Protein AF-Q383S2-F1 (afdb_monomer_lite)

Radius of gyration: 25.84 Å; chains: 1; bounding box: 75×46×59 Å

Secondary structure (DSSP, 8-state):
----HHHHHHHHHHHHHHHHHHHHS-SSPPSS-------TTS-HHHHHHHHHHHHHHHH-GGGGGGSS---HHHHT-TTHHHH-SS---HHHHHHHHHH-SS-SSHHHHHHHHHHHHHHHHHHH-TTSHHHHHHHHHHHHHHHHHHHHHHTSBPPHHHHHHHHHHHHTS-HHHHHHHHHHHHHH-GGGB-TTS-B-GGG-BHHHHHHHHHHHHHHHTT---

Organism: Trypanosoma brucei brucei (strain 927/4 GUTat10.1) (NCBI:txid185431)

Foldseek 3Di:
DPCPVVNVVVVVVLVVLLVQLVVLDDPPWDPDFDDDDDDPPDDPLLNLLLVLLVCLLPPNPLQVCQNTWDPCNVVVVSCLCVQQVDTAGSRRLNVDSVVDPQDPDPVSSVVRLVSSLVSQCSSQNCPDPNNVSSVVSVVSSVVSSVVVQQQAFDDLVLLVVLVVVVVPDDPLLVVVLLVCCVPPPVVQQDPVRDGVNRNHGNNSSVVSVVSSVCVVVVNRD

GO terms:
  GO:0005654 nucleoplasm (C, HTP)
  GO:0005634 nucleus (C, IDA)

Structure (mmCIF, N/CA/C/O backbone):
data_AF-Q383S2-F1
#
_entry.id   AF-Q383S2-F1
#
loop_
_atom_site.group_PDB
_atom_site.id
_atom_site.type_symbol
_atom_site.label_atom_id
_atom_site.label_alt_id
_atom_site.label_comp_id
_atom_site.label_asym_id
_atom_site.label_entity_id
_atom_site.label_seq_id
_atom_site.pdbx_PDB_ins_code
_atom_site.Cartn_x
_atom_site.Cartn_y
_atom_site.Cartn_z
_atom_site.occupancy
_atom_site.B_iso_or_equiv
_atom_site.auth_seq_id
_atom_site.auth_comp_id
_atom_site.auth_asym_id
_atom_site.auth_atom_id
_atom_site.pdbx_PDB_model_num
ATOM 1 N N . MET A 1 1 ? 49.229 15.156 -19.998 1.00 45.03 1 MET A N 1
ATOM 2 C CA . MET A 1 1 ? 48.467 14.058 -19.370 1.00 45.03 1 MET A CA 1
ATOM 3 C C . MET A 1 1 ? 47.876 13.222 -20.496 1.00 45.03 1 MET A C 1
ATOM 5 O O . MET A 1 1 ? 46.865 13.614 -21.057 1.00 45.03 1 MET A O 1
ATOM 9 N N . VAL A 1 2 ? 48.571 12.169 -20.935 1.00 55.72 2 VAL A N 1
ATOM 10 C CA . VAL A 1 2 ? 48.064 11.296 -22.006 1.00 55.72 2 VAL A CA 1
ATOM 11 C C . VAL A 1 2 ? 46.973 10.441 -21.370 1.00 55.72 2 VAL A C 1
ATOM 13 O O . VAL A 1 2 ? 47.283 9.541 -20.594 1.00 55.72 2 VAL A O 1
ATOM 16 N N . LEU A 1 3 ? 45.701 10.770 -21.613 1.00 56.09 3 LEU A N 1
ATOM 17 C CA . LEU A 1 3 ? 44.618 9.819 -21.372 1.00 56.09 3 LEU A CA 1
ATOM 18 C C . LEU A 1 3 ? 44.972 8.595 -22.219 1.00 56.09 3 LEU A C 1
ATOM 20 O O . LEU A 1 3 ? 45.083 8.701 -23.440 1.00 56.09 3 LEU A O 1
ATOM 24 N N . THR A 1 4 ? 45.274 7.466 -21.581 1.00 70.81 4 THR A N 1
ATOM 25 C CA . THR A 1 4 ? 45.511 6.222 -22.314 1.00 70.81 4 THR A CA 1
ATOM 26 C C . THR A 1 4 ? 44.266 5.934 -23.158 1.00 70.81 4 THR A C 1
ATOM 28 O O . THR A 1 4 ? 43.155 6.251 -22.737 1.00 70.81 4 THR A O 1
ATOM 31 N N . GLY A 1 5 ? 44.419 5.363 -24.359 1.00 76.56 5 GLY A N 1
ATOM 32 C CA . GLY A 1 5 ? 43.276 5.113 -25.255 1.00 76.56 5 GLY A CA 1
ATOM 33 C C . GLY A 1 5 ? 42.134 4.321 -24.596 1.00 76.56 5 GLY A C 1
ATOM 34 O O . GLY A 1 5 ? 40.974 4.520 -24.939 1.00 76.56 5 GLY A O 1
ATOM 35 N N . VAL A 1 6 ? 42.457 3.500 -23.589 1.00 80.06 6 VAL A N 1
ATOM 36 C CA . VAL A 1 6 ? 41.493 2.793 -22.730 1.00 80.06 6 VAL A CA 1
ATOM 37 C C . VAL A 1 6 ? 40.612 3.766 -21.944 1.00 80.06 6 VAL A C 1
ATOM 39 O O . VAL A 1 6 ? 39.393 3.661 -22.010 1.00 80.06 6 VAL A O 1
ATOM 42 N N . LYS A 1 7 ? 41.208 4.765 -21.280 1.00 86.19 7 LYS A N 1
ATOM 43 C CA . LYS A 1 7 ? 40.459 5.758 -20.503 1.00 86.19 7 LYS A CA 1
ATOM 44 C C . LYS A 1 7 ? 39.526 6.588 -21.389 1.00 86.19 7 LYS A C 1
ATOM 46 O O . LYS A 1 7 ? 38.387 6.828 -21.018 1.00 86.19 7 LYS A O 1
ATOM 51 N N . LEU A 1 8 ? 39.977 6.966 -22.591 1.00 88.19 8 LEU A N 1
ATOM 52 C CA . LEU A 1 8 ? 39.121 7.679 -23.545 1.00 88.19 8 LEU A CA 1
ATOM 53 C C . LEU A 1 8 ? 37.913 6.831 -23.982 1.00 88.19 8 LEU A C 1
ATOM 55 O O . LEU A 1 8 ? 36.806 7.352 -24.082 1.00 88.19 8 LEU A O 1
ATOM 59 N N . ALA A 1 9 ? 38.108 5.535 -24.238 1.00 88.81 9 ALA A N 1
ATOM 60 C CA . ALA A 1 9 ? 37.015 4.638 -24.612 1.00 88.81 9 ALA A CA 1
ATOM 61 C C . ALA A 1 9 ? 36.009 4.430 -23.464 1.00 88.81 9 ALA A C 1
ATOM 63 O O . ALA A 1 9 ? 34.802 4.412 -23.702 1.00 88.81 9 ALA A O 1
ATOM 64 N N . GLU A 1 10 ? 36.485 4.302 -22.223 1.00 90.75 10 GLU A N 1
ATOM 65 C CA . GLU A 1 10 ? 35.637 4.234 -21.025 1.00 90.75 10 GLU A CA 1
ATOM 66 C C . GLU A 1 10 ? 34.817 5.518 -20.839 1.00 90.75 10 GLU A C 1
ATOM 68 O O . GLU A 1 10 ? 33.603 5.436 -20.639 1.00 90.75 10 GLU A O 1
ATOM 73 N N . ASP A 1 11 ? 35.448 6.687 -20.999 1.00 90.50 11 ASP A N 1
ATOM 74 C CA . ASP A 1 11 ? 34.785 7.992 -20.914 1.00 90.50 11 ASP A CA 1
ATOM 75 C C . ASP A 1 11 ? 33.686 8.133 -21.987 1.00 90.50 11 ASP A C 1
ATOM 77 O O . ASP A 1 11 ? 32.566 8.544 -21.686 1.00 90.50 11 ASP A O 1
ATOM 81 N N . ILE A 1 12 ? 33.961 7.744 -23.239 1.00 91.94 12 ILE A N 1
ATOM 82 C CA . ILE A 1 12 ? 32.965 7.774 -24.327 1.00 91.94 12 ILE A CA 1
ATOM 83 C C . ILE A 1 12 ? 31.782 6.850 -24.012 1.00 91.94 12 ILE A C 1
ATOM 85 O O . ILE A 1 12 ? 30.627 7.264 -24.124 1.00 91.94 12 ILE A O 1
ATOM 89 N N . ASN A 1 13 ? 32.049 5.612 -23.587 1.00 90.81 13 ASN A N 1
ATOM 90 C CA . ASN A 1 13 ? 31.000 4.647 -23.256 1.00 90.81 13 ASN A CA 1
ATOM 91 C C . ASN A 1 13 ? 30.138 5.105 -22.072 1.00 90.81 13 ASN A C 1
ATOM 93 O O . ASN A 1 13 ? 28.935 4.845 -22.053 1.00 90.81 13 ASN A O 1
ATOM 97 N N . TYR A 1 14 ? 30.730 5.799 -21.099 1.00 90.06 14 TYR A N 1
ATOM 98 C CA . TYR A 1 14 ? 29.990 6.420 -20.005 1.00 90.06 14 TYR A CA 1
ATOM 99 C C . TYR A 1 14 ? 28.987 7.460 -20.526 1.00 90.06 14 TYR A C 1
ATOM 101 O O . TYR A 1 14 ? 27.806 7.399 -20.184 1.00 90.06 14 TYR A O 1
ATOM 109 N N . TRP A 1 15 ? 29.423 8.372 -21.401 1.00 91.12 15 TRP A N 1
ATOM 110 C CA . TRP A 1 15 ? 28.545 9.409 -21.951 1.00 91.12 15 TRP A CA 1
ATOM 111 C C . TRP A 1 15 ? 27.449 8.856 -22.863 1.00 91.12 15 TRP A C 1
ATOM 113 O O . TRP A 1 15 ? 26.335 9.370 -22.830 1.00 91.12 15 TRP A O 1
ATOM 123 N N . ILE A 1 16 ? 27.720 7.786 -23.617 1.00 91.38 16 ILE A N 1
ATOM 124 C CA . ILE A 1 16 ? 26.685 7.086 -24.397 1.00 91.38 16 ILE A CA 1
ATOM 125 C C . ILE A 1 16 ? 25.580 6.576 -23.463 1.00 91.38 16 ILE A C 1
ATOM 127 O O . ILE A 1 16 ? 24.413 6.902 -23.659 1.00 91.38 16 ILE A O 1
ATOM 131 N N . ARG A 1 17 ? 25.947 5.872 -22.382 1.00 89.56 17 ARG A N 1
ATOM 132 C CA . ARG A 1 17 ? 24.978 5.363 -21.393 1.00 89.56 17 ARG A CA 1
ATOM 133 C C . ARG A 1 17 ? 24.188 6.484 -20.717 1.00 89.56 17 ARG A C 1
ATOM 135 O O . ARG A 1 17 ? 22.989 6.336 -20.503 1.00 89.56 17 ARG A O 1
ATOM 142 N N . TYR A 1 18 ? 24.845 7.598 -20.391 1.00 90.81 18 TYR A N 1
ATOM 143 C CA . TYR A 1 18 ? 24.176 8.781 -19.847 1.00 90.81 18 TYR A CA 1
ATOM 144 C C . TYR A 1 18 ? 23.110 9.320 -20.813 1.00 90.81 18 TYR A C 1
ATOM 146 O O . TYR A 1 18 ? 21.984 9.594 -20.399 1.00 90.81 18 TYR A O 1
ATOM 154 N N . ILE A 1 19 ? 23.453 9.458 -22.097 1.00 90.62 19 ILE A N 1
ATOM 155 C CA . ILE A 1 19 ? 22.546 9.982 -23.126 1.00 90.62 19 ILE A CA 1
ATOM 156 C C . ILE A 1 19 ? 21.363 9.033 -23.335 1.00 90.62 19 ILE A C 1
ATOM 158 O O . ILE A 1 19 ? 20.222 9.489 -23.316 1.00 90.62 19 ILE A O 1
ATOM 162 N N . ASP A 1 20 ? 21.610 7.729 -23.456 1.00 90.25 20 ASP A N 1
ATOM 163 C CA . ASP A 1 20 ? 20.552 6.723 -23.614 1.00 90.25 20 ASP A CA 1
ATOM 164 C C . ASP A 1 20 ? 19.579 6.739 -22.425 1.00 90.25 20 ASP A C 1
ATOM 166 O O . ASP A 1 20 ? 18.355 6.692 -22.600 1.00 90.25 20 ASP A O 1
ATOM 170 N N . CYS A 1 21 ? 20.121 6.880 -21.209 1.00 90.44 21 CYS A N 1
ATOM 171 C CA . CYS A 1 21 ? 19.323 7.061 -20.005 1.00 90.44 21 CYS A CA 1
ATOM 172 C C . CYS A 1 21 ? 18.471 8.325 -20.098 1.00 90.44 21 CYS A C 1
ATOM 174 O O . CYS A 1 21 ? 17.274 8.256 -19.851 1.00 90.44 21 CYS A O 1
ATOM 176 N N . ALA A 1 22 ? 19.067 9.469 -20.448 1.00 88.25 22 ALA A N 1
ATOM 177 C CA . ALA A 1 22 ? 18.374 10.754 -20.507 1.00 88.25 22 ALA A CA 1
ATOM 178 C C . ALA A 1 22 ? 17.239 10.761 -21.540 1.00 88.25 22 ALA A C 1
ATOM 180 O O . ALA A 1 22 ? 16.194 11.354 -21.288 1.00 88.25 22 ALA A O 1
ATOM 181 N N . LEU A 1 23 ? 17.424 10.071 -22.668 1.00 88.88 23 LEU A N 1
ATOM 182 C CA . LEU A 1 23 ? 16.406 9.921 -23.710 1.00 88.88 23 LEU A CA 1
ATOM 183 C C . LEU A 1 23 ? 15.240 9.020 -23.281 1.00 88.88 23 LEU A C 1
ATOM 185 O O . LEU A 1 23 ? 14.117 9.231 -23.730 1.00 88.88 23 LEU A O 1
ATOM 189 N N . SER A 1 24 ? 15.498 8.040 -22.413 1.00 85.75 24 SER A N 1
ATOM 190 C CA . SER A 1 24 ? 14.481 7.108 -21.899 1.00 85.75 24 SER A CA 1
ATOM 191 C C . SER A 1 24 ? 13.867 7.559 -20.565 1.00 85.75 24 SER A C 1
ATOM 193 O O . SER A 1 24 ? 12.935 6.933 -20.065 1.00 85.75 24 SER A O 1
ATOM 195 N N . HIS A 1 25 ? 14.408 8.617 -19.956 1.00 85.56 25 HIS A N 1
ATOM 196 C CA . HIS A 1 25 ? 14.037 9.066 -18.620 1.00 85.56 25 HIS A CA 1
ATOM 197 C C . HIS A 1 25 ? 12.664 9.758 -18.625 1.00 85.56 25 HIS A C 1
ATOM 199 O O . HIS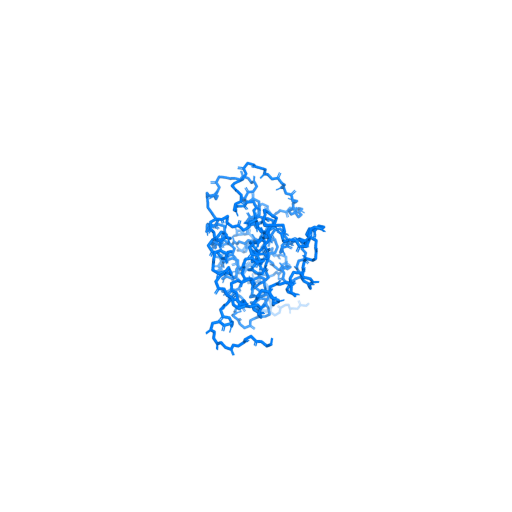 A 1 25 ? 12.438 10.648 -19.449 1.00 85.56 25 HIS A O 1
ATOM 205 N N . PRO A 1 26 ? 11.760 9.462 -17.671 1.00 82.44 26 PRO A N 1
ATOM 206 C CA . PRO A 1 26 ? 10.529 10.219 -17.504 1.00 82.44 26 PRO A CA 1
ATOM 207 C C . PRO A 1 26 ? 10.886 11.649 -17.096 1.00 82.44 26 PRO A C 1
ATOM 209 O O . PRO A 1 26 ? 11.445 11.891 -16.023 1.00 82.44 26 PRO A O 1
ATOM 212 N N . LEU A 1 27 ? 10.607 12.609 -17.974 1.00 79.69 27 LEU A N 1
ATOM 213 C CA . LEU A 1 27 ? 10.802 14.031 -17.718 1.00 79.69 27 LEU A CA 1
ATOM 214 C C . LEU A 1 27 ? 9.508 14.801 -18.031 1.00 79.69 27 LEU A C 1
ATOM 216 O O . LEU A 1 27 ? 8.885 14.542 -19.061 1.00 79.69 27 LEU A O 1
ATOM 220 N N . PRO A 1 28 ? 9.121 15.775 -17.185 1.00 86.00 28 PRO A N 1
ATOM 221 C CA . PRO A 1 28 ? 9.783 16.160 -15.938 1.00 86.00 28 PRO A CA 1
ATOM 222 C C . PRO A 1 28 ? 9.467 15.199 -14.780 1.00 86.00 28 PRO A C 1
ATOM 224 O O . PRO A 1 28 ? 8.354 14.690 -14.667 1.00 86.00 28 PRO A O 1
ATOM 227 N N . LEU A 1 29 ? 10.427 15.021 -13.870 1.00 90.56 29 LEU A N 1
ATOM 228 C CA . LEU A 1 29 ? 10.144 14.426 -12.564 1.00 90.56 29 LEU A CA 1
ATOM 229 C C . LEU A 1 29 ? 9.327 15.393 -11.681 1.00 90.56 29 LEU A C 1
ATOM 231 O O . LEU A 1 29 ? 9.459 16.617 -11.825 1.00 90.56 29 LEU A O 1
ATOM 235 N N . PRO A 1 30 ? 8.517 14.881 -10.735 1.00 92.88 30 PRO A N 1
ATOM 236 C CA . PRO A 1 30 ? 7.825 15.719 -9.760 1.00 92.88 30 PRO A CA 1
ATOM 237 C C . PRO A 1 30 ? 8.807 16.554 -8.919 1.00 92.88 30 PRO A C 1
ATOM 239 O O . PRO A 1 30 ? 9.799 16.039 -8.416 1.00 92.88 30 PRO A O 1
ATOM 242 N N . LYS A 1 31 ? 8.532 17.857 -8.751 1.00 88.56 31 LYS A N 1
ATOM 243 C CA . LYS A 1 31 ? 9.425 18.793 -8.030 1.00 88.56 31 LYS A CA 1
ATOM 244 C C . LYS A 1 31 ? 9.208 18.839 -6.511 1.00 88.56 31 LYS A C 1
ATOM 246 O O . LYS A 1 31 ? 10.132 19.171 -5.780 1.00 88.56 31 LYS A O 1
ATOM 251 N N . ASN A 1 32 ? 7.997 18.527 -6.049 1.00 93.50 32 ASN A N 1
ATOM 252 C CA . ASN A 1 32 ? 7.597 18.534 -4.634 1.00 93.50 32 ASN A CA 1
ATOM 253 C C . ASN A 1 32 ? 7.118 17.144 -4.233 1.00 93.50 32 ASN A C 1
ATOM 255 O O . ASN A 1 32 ? 6.750 16.388 -5.122 1.00 93.50 32 ASN A O 1
ATOM 259 N N . LYS A 1 33 ? 7.045 16.844 -2.933 1.00 95.38 33 LYS A N 1
ATOM 260 C CA . LYS A 1 33 ? 6.418 15.616 -2.413 1.00 95.38 33 LYS A CA 1
ATOM 261 C C . LYS A 1 33 ? 4.907 15.585 -2.679 1.00 95.38 33 LYS A C 1
ATOM 263 O O . LYS A 1 33 ? 4.297 16.638 -2.873 1.00 95.38 33 LYS A O 1
ATOM 268 N N . HIS A 1 34 ? 4.314 14.390 -2.662 1.00 97.12 34 HIS A N 1
ATOM 269 C CA . HIS A 1 34 ? 2.858 14.239 -2.645 1.00 97.12 34 HIS A CA 1
ATOM 270 C C . HIS A 1 34 ? 2.282 14.923 -1.401 1.00 97.12 34 HIS A C 1
ATOM 272 O O . HIS A 1 34 ? 2.854 14.823 -0.314 1.00 97.12 34 HIS A O 1
ATOM 278 N N . VAL A 1 35 ? 1.147 15.596 -1.560 1.00 96.69 35 VAL A N 1
ATOM 279 C CA . VAL A 1 35 ? 0.399 16.198 -0.453 1.00 96.69 35 VAL A CA 1
ATOM 280 C C . VAL A 1 35 ? -0.822 15.333 -0.200 1.00 96.69 35 VAL A C 1
ATOM 282 O O . VAL A 1 35 ? -1.469 14.911 -1.147 1.00 96.69 35 VAL A O 1
ATOM 285 N N . PHE A 1 36 ? -1.138 15.066 1.063 1.00 97.25 36 PHE A N 1
ATOM 286 C CA . PHE A 1 36 ? -2.344 14.319 1.401 1.00 97.25 36 PHE A CA 1
ATOM 287 C C . PHE A 1 36 ? -3.607 15.016 0.878 1.00 97.25 36 PHE A C 1
ATOM 289 O O . PHE A 1 36 ? -3.820 16.205 1.125 1.00 97.25 36 PHE A O 1
ATOM 296 N N . HIS A 1 37 ? -4.470 14.255 0.214 1.00 92.69 37 HIS A N 1
ATOM 297 C CA . HIS A 1 37 ? -5.753 14.700 -0.303 1.00 92.69 37 HIS A CA 1
ATOM 298 C C . HIS A 1 37 ? -6.870 13.850 0.291 1.00 92.69 37 HIS A C 1
ATOM 300 O O . HIS A 1 37 ? -7.079 12.705 -0.100 1.00 92.69 37 HIS A O 1
ATOM 306 N N . SER A 1 38 ? -7.639 14.442 1.202 1.00 90.12 38 SER A N 1
ATOM 307 C CA . SER A 1 38 ? -8.904 13.843 1.612 1.00 90.12 38 SER A CA 1
ATOM 308 C C . SER A 1 38 ? -9.943 14.080 0.516 1.00 90.12 38 SER A C 1
ATOM 310 O O . SER A 1 38 ? -10.380 15.213 0.311 1.00 90.12 38 SER A O 1
ATOM 312 N N . ASP A 1 39 ? -10.327 13.022 -0.200 1.00 89.31 39 ASP A N 1
ATOM 313 C CA . ASP A 1 39 ? -11.402 13.073 -1.191 1.00 89.31 39 ASP A CA 1
ATOM 314 C C . ASP A 1 39 ? -12.545 12.126 -0.805 1.00 89.31 39 ASP A C 1
ATOM 316 O O . ASP A 1 39 ? -12.447 10.898 -0.867 1.00 89.31 39 ASP A O 1
ATOM 320 N N . GLN A 1 40 ? -13.669 12.720 -0.405 1.00 88.00 40 GLN A N 1
ATOM 321 C CA . GLN A 1 40 ? -14.868 11.982 -0.013 1.00 88.00 40 GLN A CA 1
ATOM 322 C C . GLN A 1 40 ? -15.584 11.326 -1.201 1.00 88.00 40 GLN A C 1
ATOM 324 O O . GLN A 1 40 ? -16.413 10.446 -0.989 1.00 88.00 40 GLN A O 1
ATOM 329 N N . ARG A 1 41 ? -15.262 11.712 -2.443 1.00 91.88 41 ARG A N 1
ATOM 330 C CA . ARG A 1 41 ? -15.850 11.125 -3.658 1.00 91.88 41 ARG A CA 1
ATOM 331 C C . ARG A 1 41 ? -15.243 9.768 -4.007 1.00 91.88 41 ARG A C 1
ATOM 333 O O . ARG A 1 41 ? -15.841 9.030 -4.784 1.00 91.88 41 ARG A O 1
ATOM 340 N N . LEU A 1 42 ? -14.071 9.446 -3.457 1.00 92.31 42 LEU A N 1
ATOM 341 C CA . LEU A 1 42 ? -13.477 8.120 -3.591 1.00 92.31 42 LEU A CA 1
ATOM 342 C C . LEU A 1 42 ? -14.360 7.081 -2.897 1.00 92.31 42 LEU A C 1
ATOM 344 O O . LEU A 1 42 ? -14.910 7.350 -1.822 1.00 92.31 42 LEU A O 1
ATOM 348 N N . ALA A 1 43 ? -14.444 5.891 -3.495 1.00 94.00 43 ALA A N 1
ATOM 349 C CA . ALA A 1 43 ? -15.032 4.729 -2.841 1.00 94.00 43 ALA A CA 1
ATOM 350 C C . ALA A 1 43 ? -14.329 4.486 -1.487 1.00 94.00 43 ALA A C 1
ATOM 352 O O . ALA A 1 43 ? -13.107 4.677 -1.421 1.00 94.00 43 ALA A O 1
ATOM 353 N N . PRO A 1 44 ? -15.059 4.118 -0.414 1.00 92.94 44 PRO A N 1
ATOM 354 C CA . PRO A 1 44 ? -14.485 3.949 0.922 1.00 92.94 44 PRO A CA 1
ATOM 355 C C . PRO A 1 44 ? -13.213 3.097 0.935 1.00 92.94 44 PRO A C 1
ATOM 357 O O . PRO A 1 44 ? -12.194 3.531 1.452 1.00 92.94 44 PRO A O 1
ATOM 360 N N . GLU A 1 45 ? -13.223 1.959 0.252 1.00 93.94 45 GLU A N 1
ATOM 361 C CA . GLU A 1 45 ? -12.108 1.022 0.156 1.00 93.94 45 GLU A CA 1
ATOM 362 C C . GLU A 1 45 ? -10.876 1.596 -0.571 1.00 93.94 45 GLU A C 1
ATOM 364 O O . GLU A 1 45 ? -9.735 1.281 -0.225 1.00 93.94 45 GLU A O 1
ATOM 369 N N . ILE A 1 46 ? -11.081 2.485 -1.551 1.00 96.75 46 ILE A N 1
ATOM 370 C CA . ILE A 1 46 ? -9.991 3.193 -2.239 1.00 96.75 46 ILE A CA 1
ATOM 371 C C . ILE A 1 46 ? -9.426 4.290 -1.338 1.00 96.75 46 ILE A C 1
ATOM 373 O O . ILE A 1 46 ? -8.209 4.461 -1.277 1.00 96.75 46 ILE A O 1
ATOM 377 N N . ARG A 1 47 ? -10.292 5.025 -0.633 1.00 95.69 47 ARG A N 1
ATOM 378 C CA . ARG A 1 47 ? -9.889 6.060 0.328 1.00 95.69 47 ARG A CA 1
ATOM 379 C C . ARG A 1 47 ? -9.070 5.457 1.472 1.00 95.69 47 ARG A C 1
ATOM 381 O O . ARG A 1 47 ? -8.006 5.962 1.805 1.00 95.69 47 ARG A O 1
ATOM 388 N N . ASP A 1 48 ? -9.526 4.331 1.996 1.00 95.12 48 ASP A N 1
ATOM 389 C CA . ASP A 1 48 ? -8.868 3.559 3.044 1.00 95.12 48 ASP A CA 1
ATOM 390 C C . ASP A 1 48 ? -7.475 3.076 2.609 1.00 95.12 48 ASP A C 1
ATOM 392 O O . ASP A 1 48 ? -6.486 3.223 3.339 1.00 95.12 48 ASP A O 1
ATOM 396 N N . LEU A 1 49 ? -7.361 2.545 1.384 1.00 97.56 49 LEU A N 1
ATOM 397 C CA . LEU A 1 49 ? -6.064 2.164 0.826 1.00 97.56 49 LEU A CA 1
ATOM 398 C C . LEU A 1 49 ? -5.164 3.386 0.586 1.00 97.56 49 LEU A C 1
ATOM 400 O O . LEU A 1 49 ? -3.965 3.315 0.860 1.00 97.56 49 LEU A O 1
ATOM 404 N N . TYR A 1 50 ? -5.718 4.500 0.108 1.00 98.00 50 TYR A N 1
ATOM 405 C CA . TYR A 1 50 ? -4.983 5.752 -0.067 1.00 98.00 50 TYR A CA 1
ATOM 406 C C . TYR A 1 50 ? -4.366 6.231 1.253 1.00 98.00 50 TYR A C 1
ATOM 408 O O . TYR A 1 50 ? -3.173 6.533 1.289 1.00 98.00 50 TYR A O 1
ATOM 416 N N . ASP A 1 51 ? -5.121 6.202 2.352 1.00 96.56 51 ASP A N 1
ATOM 417 C CA . ASP A 1 51 ? -4.626 6.573 3.681 1.00 96.56 51 ASP A CA 1
ATOM 418 C C . ASP A 1 51 ? -3.486 5.654 4.146 1.00 96.56 51 ASP A C 1
ATOM 420 O O . ASP A 1 51 ? -2.489 6.117 4.711 1.00 96.56 51 ASP A O 1
ATOM 424 N N . CYS A 1 52 ? -3.596 4.346 3.890 1.00 98.00 52 CYS A N 1
ATOM 425 C CA . CYS A 1 52 ? -2.535 3.384 4.200 1.00 98.00 52 CYS A CA 1
ATOM 426 C C . CYS A 1 52 ? -1.265 3.640 3.374 1.00 98.00 52 CYS A C 1
ATOM 428 O O . CYS A 1 52 ? -0.158 3.633 3.916 1.00 98.00 52 CYS A O 1
ATOM 430 N N . LEU A 1 53 ? -1.417 3.892 2.071 1.00 98.62 53 LEU A N 1
ATOM 431 C CA . LEU A 1 53 ? -0.304 4.191 1.170 1.00 98.62 53 LEU A CA 1
ATOM 432 C C . LEU A 1 53 ? 0.358 5.526 1.501 1.00 98.62 53 LEU A C 1
ATOM 434 O O . LEU A 1 53 ? 1.580 5.630 1.424 1.00 98.62 53 LEU A O 1
ATOM 438 N N . TYR A 1 54 ? -0.419 6.533 1.900 1.00 98.44 54 TYR A N 1
ATOM 439 C CA . TYR A 1 54 ? 0.128 7.819 2.301 1.00 98.44 54 TYR A CA 1
ATOM 440 C C . TYR A 1 54 ? 0.959 7.705 3.583 1.00 98.44 54 TYR A C 1
ATOM 442 O O . TYR A 1 54 ? 2.051 8.266 3.634 1.00 98.44 54 TYR A O 1
ATOM 450 N N . LYS A 1 55 ? 0.512 6.927 4.581 1.00 98.06 55 LYS A N 1
ATOM 451 C CA . LYS A 1 55 ? 1.314 6.634 5.786 1.00 98.06 55 LYS A CA 1
ATOM 452 C C . LYS A 1 55 ? 2.627 5.943 5.426 1.00 98.06 55 LYS A C 1
ATOM 454 O O . LYS A 1 55 ? 3.693 6.417 5.813 1.00 98.06 55 LYS A O 1
ATOM 459 N N . LEU A 1 56 ? 2.573 4.906 4.584 1.00 98.56 56 LEU A N 1
ATOM 460 C CA . LEU A 1 56 ? 3.777 4.244 4.074 1.00 98.56 56 LEU A CA 1
ATOM 461 C C . LEU A 1 56 ? 4.710 5.234 3.354 1.00 98.56 56 LEU A C 1
ATOM 463 O O . LEU A 1 56 ? 5.922 5.217 3.558 1.00 98.56 56 LEU A O 1
ATOM 467 N N . TYR A 1 57 ? 4.163 6.118 2.522 1.00 98.69 57 TYR A N 1
ATOM 468 C CA . TYR A 1 57 ? 4.920 7.126 1.782 1.00 98.69 57 TYR A CA 1
ATOM 469 C C . TYR A 1 57 ? 5.558 8.188 2.694 1.00 98.69 57 TYR A C 1
ATOM 471 O O . TYR A 1 57 ? 6.716 8.554 2.494 1.00 98.69 57 TYR A O 1
ATOM 479 N N . ALA A 1 58 ? 4.820 8.700 3.678 1.00 97.94 58 ALA A N 1
ATOM 480 C CA . ALA A 1 58 ? 5.215 9.873 4.452 1.00 97.94 58 ALA A CA 1
ATOM 481 C C . ALA A 1 58 ? 5.986 9.536 5.737 1.00 97.94 58 ALA A C 1
ATOM 483 O O . ALA A 1 58 ? 6.854 10.313 6.140 1.00 97.94 58 ALA A O 1
ATOM 484 N N . GLU A 1 59 ? 5.688 8.401 6.369 1.00 97.62 59 GLU A N 1
ATOM 485 C CA . GLU A 1 59 ? 6.096 8.111 7.751 1.00 97.62 59 GLU A CA 1
ATOM 486 C C . GLU A 1 59 ? 7.129 6.977 7.838 1.00 97.62 59 GLU A C 1
ATOM 488 O O . GLU A 1 59 ? 7.985 6.988 8.721 1.00 97.62 59 GLU A O 1
ATOM 493 N N . GLU A 1 60 ? 7.125 6.036 6.892 1.00 98.00 60 GLU A N 1
ATOM 494 C CA . GLU A 1 60 ? 7.920 4.807 7.006 1.00 98.00 60 GLU A CA 1
ATOM 495 C C . GLU A 1 60 ? 9.291 4.935 6.346 1.00 98.00 60 GLU A C 1
ATOM 497 O O . GLU A 1 60 ? 9.399 5.148 5.139 1.00 98.00 60 GLU A O 1
ATOM 502 N N . SER A 1 61 ? 10.371 4.783 7.114 1.00 98.06 61 SER A N 1
ATOM 503 C CA . SER A 1 61 ? 11.743 4.944 6.602 1.00 98.06 61 SER A CA 1
ATOM 504 C C . SER A 1 61 ? 12.111 3.923 5.523 1.00 98.06 61 SER A C 1
ATOM 506 O O . SER A 1 61 ? 12.785 4.277 4.560 1.00 98.06 61 SER A O 1
ATOM 508 N N . ALA A 1 62 ? 11.601 2.691 5.621 1.00 98.19 62 ALA A N 1
ATOM 509 C CA . ALA A 1 62 ? 11.818 1.646 4.619 1.00 98.19 62 ALA A CA 1
ATOM 510 C C . ALA A 1 62 ? 11.303 2.035 3.220 1.00 98.19 62 ALA A C 1
ATOM 512 O O . ALA A 1 62 ? 11.744 1.459 2.228 1.00 98.19 62 ALA A O 1
ATOM 513 N N . SER A 1 63 ? 10.393 3.014 3.115 1.00 98.44 63 SER A N 1
ATOM 514 C CA . SER A 1 63 ? 9.840 3.436 1.828 1.00 98.44 63 SER A CA 1
ATOM 515 C C . SER A 1 63 ? 10.720 4.419 1.054 1.00 98.44 63 SER A C 1
ATOM 517 O O . SER A 1 63 ? 10.397 4.728 -0.091 1.00 98.44 63 SER A O 1
ATOM 519 N N . GLU A 1 64 ? 11.824 4.913 1.629 1.00 97.94 64 GLU A N 1
ATOM 520 C CA . GLU A 1 64 ? 12.612 6.039 1.102 1.00 97.94 64 GLU A CA 1
ATOM 521 C C . GLU A 1 64 ? 12.947 5.930 -0.396 1.00 97.94 64 GLU A C 1
ATOM 523 O O . GLU A 1 64 ? 12.708 6.880 -1.145 1.00 97.94 64 GLU A O 1
ATOM 528 N N . TYR A 1 65 ? 13.414 4.763 -0.850 1.00 97.62 65 TYR A N 1
ATOM 529 C CA . TYR A 1 65 ? 13.800 4.514 -2.248 1.00 97.62 65 TYR A CA 1
ATOM 530 C C . TYR A 1 65 ? 12.623 4.332 -3.217 1.00 97.62 65 TYR A C 1
ATOM 532 O O . TYR A 1 65 ? 12.826 4.280 -4.428 1.00 97.62 65 TYR A O 1
ATOM 540 N N . PHE A 1 66 ? 11.401 4.239 -2.697 1.00 98.56 66 PHE A N 1
ATOM 541 C CA . PHE A 1 66 ? 10.184 3.920 -3.448 1.00 98.56 66 PHE A CA 1
ATOM 542 C C . PHE A 1 66 ? 9.170 5.064 -3.454 1.00 98.56 66 PHE A C 1
ATOM 544 O O . PHE A 1 66 ? 8.137 4.978 -4.121 1.00 98.56 66 PHE A O 1
ATOM 551 N N . ARG A 1 67 ? 9.449 6.130 -2.693 1.00 98.25 67 ARG A N 1
ATOM 552 C CA . ARG A 1 67 ? 8.577 7.299 -2.568 1.00 98.25 67 ARG A CA 1
ATOM 553 C C . ARG A 1 67 ? 8.399 8.006 -3.898 1.00 98.25 67 ARG A C 1
ATOM 555 O O . ARG A 1 67 ? 7.266 8.233 -4.289 1.00 98.25 67 ARG A O 1
ATOM 562 N N . GLU A 1 68 ? 9.485 8.321 -4.592 1.00 97.38 68 GLU A N 1
ATOM 563 C CA . GLU A 1 68 ? 9.471 9.097 -5.837 1.00 97.38 68 GLU A CA 1
ATOM 564 C C . GLU A 1 68 ? 9.885 8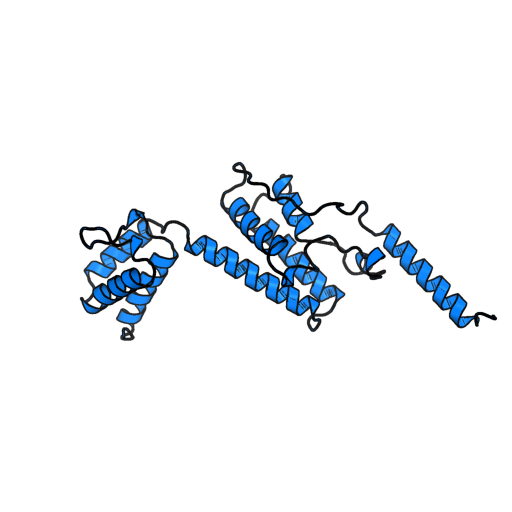.235 -7.040 1.00 97.38 68 GLU A C 1
ATOM 566 O O . GLU A 1 68 ? 10.552 7.213 -6.853 1.00 97.38 68 GLU A O 1
ATOM 571 N N . PRO A 1 69 ? 9.539 8.628 -8.283 1.00 97.06 69 PRO A N 1
ATOM 572 C CA . PRO A 1 69 ? 10.071 7.963 -9.467 1.00 97.06 69 PRO A CA 1
ATOM 573 C C . PRO A 1 69 ? 11.604 7.974 -9.461 1.00 97.06 69 PRO A C 1
ATOM 575 O O . PRO A 1 69 ? 12.227 8.964 -9.070 1.00 97.06 69 PRO A O 1
ATOM 578 N N . VAL A 1 70 ? 12.218 6.875 -9.905 1.00 96.00 70 VAL A N 1
ATOM 579 C CA . VAL A 1 70 ? 13.676 6.712 -9.860 1.00 96.00 70 VAL A CA 1
ATOM 580 C C . VAL A 1 70 ? 14.356 7.763 -10.734 1.00 96.00 70 VAL A C 1
ATOM 582 O O . VAL A 1 70 ? 14.284 7.724 -11.960 1.00 96.00 70 VAL A O 1
ATOM 585 N N . ASP A 1 71 ? 15.071 8.686 -10.103 1.00 95.00 71 ASP A N 1
ATOM 586 C CA . ASP A 1 71 ? 15.932 9.637 -10.800 1.00 95.00 71 ASP A CA 1
ATOM 587 C C . ASP A 1 71 ? 17.237 8.945 -11.212 1.00 95.00 71 ASP A C 1
ATOM 589 O O . ASP A 1 71 ? 18.269 9.045 -10.540 1.00 95.00 71 ASP A O 1
ATOM 593 N N . ALA A 1 72 ? 17.153 8.173 -12.297 1.00 95.00 72 ALA A N 1
ATOM 594 C CA . ALA A 1 72 ? 18.240 7.340 -12.794 1.00 95.00 72 ALA A CA 1
ATOM 595 C C . ALA A 1 72 ? 19.463 8.175 -13.190 1.00 95.00 72 ALA A C 1
ATOM 597 O O . ALA A 1 72 ? 20.594 7.718 -13.014 1.00 95.00 72 ALA A O 1
ATOM 598 N N . LEU A 1 73 ? 19.240 9.414 -13.650 1.00 92.88 73 LEU A N 1
ATOM 599 C CA . LEU A 1 73 ? 20.317 10.341 -13.980 1.00 92.88 73 LEU A CA 1
ATOM 600 C C . LEU A 1 73 ? 21.070 10.803 -12.731 1.00 92.88 73 LEU A C 1
ATOM 602 O O . LEU A 1 73 ? 22.299 10.857 -12.733 1.00 92.88 73 LEU A O 1
ATOM 606 N N . ARG A 1 74 ? 20.349 11.105 -11.648 1.00 92.56 74 ARG A N 1
ATOM 607 C CA . ARG A 1 74 ? 20.954 11.560 -10.392 1.00 92.56 74 ARG A CA 1
ATOM 608 C C . ARG A 1 74 ? 21.694 10.455 -9.648 1.00 92.56 74 ARG A C 1
ATOM 610 O O . ARG A 1 74 ? 22.726 10.733 -9.043 1.00 92.56 74 ARG A O 1
ATOM 617 N N . VAL A 1 75 ? 21.173 9.226 -9.644 1.00 93.75 75 VAL A N 1
ATOM 618 C CA . VAL A 1 75 ? 21.791 8.103 -8.905 1.00 93.75 75 VAL A CA 1
ATOM 619 C C . VAL A 1 75 ? 22.793 7.300 -9.739 1.00 93.75 75 VAL A C 1
ATOM 621 O O . VAL A 1 75 ? 23.412 6.374 -9.223 1.00 93.75 75 VAL A O 1
ATOM 624 N N . GLY A 1 76 ? 22.961 7.636 -11.020 1.00 92.31 76 GLY A N 1
ATOM 625 C CA . GLY A 1 76 ? 23.875 6.944 -11.929 1.00 92.31 76 GLY A CA 1
ATOM 626 C C . GLY A 1 76 ? 23.403 5.555 -12.368 1.00 92.31 76 GLY A C 1
ATOM 627 O O . GLY A 1 76 ? 24.210 4.720 -12.776 1.00 92.31 76 GLY A O 1
ATOM 628 N N . ALA A 1 77 ? 22.098 5.294 -12.297 1.00 93.81 77 ALA A N 1
ATOM 629 C CA . ALA A 1 77 ? 21.473 4.045 -12.721 1.00 93.81 77 ALA A CA 1
ATOM 630 C C . ALA A 1 77 ? 21.140 4.084 -14.225 1.00 93.81 77 ALA A C 1
ATOM 632 O O . ALA A 1 77 ? 19.985 3.980 -14.625 1.00 93.81 77 ALA A O 1
ATOM 633 N N . TRP A 1 78 ? 22.158 4.263 -15.073 1.00 93.12 78 TRP A N 1
ATOM 634 C CA . TRP A 1 78 ? 21.999 4.612 -16.496 1.00 93.12 78 TRP A CA 1
ATOM 635 C C . TRP A 1 78 ? 21.177 3.621 -17.337 1.00 93.12 78 TRP A C 1
ATOM 637 O O . TRP A 1 78 ? 20.638 3.982 -18.376 1.00 93.12 78 TRP A O 1
ATOM 647 N N . ASN A 1 79 ? 21.080 2.363 -16.915 1.00 93.00 79 ASN A N 1
ATOM 648 C CA . ASN A 1 79 ? 20.291 1.333 -17.588 1.00 93.00 79 ASN A CA 1
ATOM 649 C C . ASN A 1 79 ? 18.950 1.048 -16.891 1.00 93.00 79 ASN A C 1
ATOM 651 O O . ASN A 1 79 ? 18.278 0.088 -17.254 1.00 93.00 79 ASN A O 1
ATOM 655 N N . TYR A 1 80 ? 18.538 1.840 -15.897 1.00 95.06 80 TYR A N 1
ATOM 656 C CA . TYR A 1 80 ? 17.304 1.578 -15.156 1.00 95.06 80 TYR A CA 1
ATOM 657 C C . TYR A 1 80 ? 16.088 1.501 -16.077 1.00 95.06 80 TYR A C 1
ATOM 659 O O . TYR A 1 80 ? 15.404 0.487 -16.093 1.00 95.06 80 TYR A O 1
ATOM 667 N N . TYR A 1 81 ? 15.870 2.520 -16.910 1.00 93.88 81 TYR A N 1
ATOM 668 C CA . TYR A 1 81 ? 14.712 2.593 -17.810 1.00 93.88 81 TYR A CA 1
ATOM 669 C C . TYR A 1 81 ? 14.797 1.667 -19.031 1.00 93.88 81 TYR A C 1
ATOM 671 O O . TYR A 1 81 ? 13.804 1.485 -19.726 1.00 93.88 81 TYR A O 1
ATOM 679 N N . SER A 1 82 ? 15.955 1.051 -19.291 1.00 91.88 82 SER A N 1
ATOM 680 C CA . SER A 1 82 ? 16.062 -0.026 -20.283 1.00 91.88 82 SER A CA 1
ATOM 681 C C . SER A 1 82 ? 15.821 -1.410 -19.674 1.00 91.88 82 SER A C 1
ATOM 683 O O . SER A 1 82 ? 15.360 -2.313 -20.367 1.00 91.88 82 SER A O 1
ATOM 685 N N . VAL A 1 83 ? 16.106 -1.583 -18.379 1.00 95.06 83 VAL A N 1
ATOM 686 C CA . VAL A 1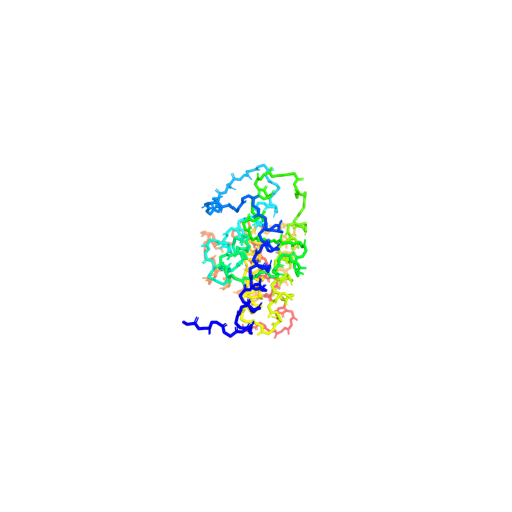 83 ? 15.845 -2.822 -17.630 1.00 95.06 83 VAL A CA 1
ATOM 687 C C . VAL A 1 83 ? 14.405 -2.879 -17.112 1.00 95.06 83 VAL A C 1
ATOM 689 O O . VAL A 1 83 ? 13.791 -3.946 -17.132 1.00 95.06 83 VAL A O 1
ATOM 692 N N . ILE A 1 84 ? 13.873 -1.752 -16.640 1.00 97.06 84 ILE A N 1
ATOM 693 C CA . ILE A 1 84 ? 12.548 -1.609 -16.036 1.00 97.06 84 ILE A CA 1
ATOM 694 C C . ILE A 1 84 ? 11.619 -0.909 -17.024 1.00 97.06 84 ILE A C 1
ATOM 696 O O . ILE A 1 84 ? 11.698 0.300 -17.228 1.00 97.06 84 ILE A O 1
ATOM 700 N N . THR A 1 85 ? 10.730 -1.695 -17.630 1.00 94.81 85 THR A N 1
ATOM 701 C CA . THR A 1 85 ? 9.841 -1.265 -18.720 1.00 94.81 85 THR A CA 1
ATOM 702 C C . THR A 1 85 ? 8.580 -0.556 -18.242 1.00 94.81 85 THR A C 1
ATOM 704 O O . THR A 1 85 ? 8.021 0.248 -18.980 1.00 94.81 85 THR A O 1
ATOM 707 N N . GLU A 1 86 ? 8.140 -0.824 -17.012 1.00 96.31 86 GLU A N 1
ATOM 708 C CA . GLU A 1 86 ? 6.973 -0.187 -16.393 1.00 96.31 86 GLU A CA 1
ATOM 709 C C . GLU A 1 86 ? 7.372 0.435 -15.044 1.00 96.31 86 GLU A C 1
ATOM 711 O O . GLU A 1 86 ? 7.100 -0.137 -13.986 1.00 96.31 86 GLU A O 1
ATOM 716 N N . PRO A 1 87 ? 8.085 1.578 -15.045 1.00 97.06 87 PRO A N 1
ATOM 717 C CA . PRO A 1 87 ? 8.492 2.256 -13.819 1.00 97.06 87 PRO A CA 1
ATOM 718 C C . PRO A 1 87 ? 7.283 2.665 -12.973 1.00 97.06 87 PRO A C 1
ATOM 720 O O . PRO A 1 87 ? 6.303 3.196 -13.492 1.00 97.06 87 PRO A O 1
ATOM 723 N N . MET A 1 88 ? 7.380 2.480 -11.657 1.00 98.25 88 MET A N 1
ATOM 724 C CA . MET A 1 88 ? 6.329 2.848 -10.709 1.00 98.25 88 MET A CA 1
ATOM 725 C C . MET A 1 88 ? 6.938 3.356 -9.401 1.00 98.25 88 MET A C 1
ATOM 727 O O . MET A 1 88 ? 8.060 2.989 -9.051 1.00 98.25 88 MET A O 1
ATOM 731 N N . SER A 1 89 ? 6.204 4.205 -8.686 1.00 98.50 89 SER A N 1
ATOM 732 C CA . SER A 1 89 ? 6.572 4.715 -7.361 1.00 98.50 89 SER A CA 1
ATOM 733 C C . SER A 1 89 ? 5.322 4.958 -6.517 1.00 98.50 89 SER A C 1
ATOM 735 O O . SER A 1 89 ? 4.231 5.121 -7.068 1.00 98.50 89 SER A O 1
ATOM 737 N N . LEU A 1 90 ? 5.470 5.039 -5.192 1.00 98.81 90 LEU A N 1
ATOM 738 C CA . LEU A 1 90 ? 4.356 5.358 -4.293 1.00 98.81 90 LEU A CA 1
ATOM 739 C C . LEU A 1 90 ? 3.744 6.716 -4.645 1.00 98.81 90 LEU A C 1
ATOM 741 O O . LEU A 1 90 ? 2.524 6.842 -4.693 1.00 98.81 90 LEU A O 1
ATOM 745 N N . ARG A 1 91 ? 4.578 7.707 -4.980 1.00 98.06 91 ARG A N 1
ATOM 746 C CA . ARG A 1 91 ? 4.128 9.006 -5.475 1.00 98.06 91 ARG A CA 1
ATOM 747 C C . ARG A 1 91 ? 3.213 8.868 -6.685 1.00 98.06 91 ARG A C 1
ATOM 749 O O . ARG A 1 91 ? 2.157 9.488 -6.724 1.00 98.06 91 ARG A O 1
ATOM 756 N N . THR A 1 92 ? 3.628 8.082 -7.672 1.00 97.88 92 THR A N 1
ATOM 757 C CA . THR A 1 92 ? 2.861 7.877 -8.904 1.00 97.88 92 THR A CA 1
ATOM 758 C C . THR A 1 92 ? 1.504 7.245 -8.601 1.00 97.88 92 THR A C 1
ATOM 760 O O . THR A 1 92 ? 0.486 7.724 -9.093 1.00 97.88 92 THR A O 1
ATOM 763 N N . VAL A 1 93 ? 1.473 6.225 -7.737 1.00 98.62 93 VAL A N 1
ATOM 764 C CA . VAL A 1 93 ? 0.226 5.574 -7.312 1.00 98.62 93 VAL A CA 1
ATOM 765 C C . VAL A 1 93 ? -0.701 6.565 -6.603 1.00 98.62 93 VAL A C 1
ATOM 767 O O . VAL A 1 93 ? -1.876 6.655 -6.956 1.00 98.62 93 VAL A O 1
ATOM 770 N N . LEU A 1 94 ? -0.174 7.339 -5.652 1.00 98.56 94 LEU A N 1
ATOM 771 C CA . LEU A 1 94 ? -0.932 8.347 -4.909 1.00 98.56 94 LEU A CA 1
ATOM 772 C C . LEU A 1 94 ? -1.495 9.439 -5.832 1.00 98.56 94 LEU A C 1
ATOM 774 O O . LEU A 1 94 ? -2.674 9.773 -5.743 1.00 98.56 94 LEU A O 1
ATOM 778 N N . ASP A 1 95 ? -0.687 9.959 -6.760 1.00 97.25 95 ASP A N 1
ATOM 779 C CA . ASP A 1 95 ? -1.128 10.956 -7.741 1.00 97.25 95 ASP A CA 1
ATOM 780 C C . ASP A 1 95 ? -2.238 10.406 -8.647 1.00 97.25 95 ASP A C 1
ATOM 782 O O . ASP A 1 95 ? -3.212 11.110 -8.908 1.00 97.25 95 ASP A O 1
ATOM 786 N N . TYR A 1 96 ? -2.136 9.151 -9.092 1.00 97.62 96 TYR A N 1
ATOM 787 C CA . TYR A 1 96 ? -3.168 8.516 -9.913 1.00 97.62 96 TYR A CA 1
ATOM 788 C C . TYR A 1 96 ? -4.494 8.306 -9.176 1.00 97.62 96 TYR A C 1
ATOM 790 O O . TYR A 1 96 ? -5.550 8.438 -9.796 1.00 97.62 96 TYR A O 1
ATOM 798 N N . ILE A 1 97 ? -4.465 8.022 -7.870 1.00 97.88 97 ILE A N 1
ATOM 799 C CA . ILE A 1 97 ? -5.689 7.954 -7.056 1.00 97.88 97 ILE A CA 1
ATOM 800 C C . ILE A 1 97 ? -6.369 9.329 -7.020 1.00 97.88 97 ILE A C 1
ATOM 802 O O . ILE A 1 97 ? -7.562 9.430 -7.296 1.00 97.88 97 ILE A O 1
ATOM 806 N N . VAL A 1 98 ? -5.608 10.392 -6.734 1.00 96.31 98 VAL A N 1
ATOM 807 C CA . VAL A 1 98 ? -6.139 11.761 -6.582 1.00 96.31 98 VAL A CA 1
ATOM 808 C C . VAL A 1 98 ? -6.630 12.348 -7.905 1.00 96.31 98 VAL A C 1
ATOM 810 O O . VAL A 1 98 ? -7.662 13.013 -7.947 1.00 96.31 98 VAL A O 1
ATOM 813 N N . GLN A 1 99 ? -5.898 12.119 -8.996 1.00 94.69 99 GLN A N 1
ATOM 814 C CA . GLN A 1 99 ? -6.292 12.578 -10.332 1.00 94.69 99 GLN A CA 1
ATOM 815 C C . GLN A 1 99 ? -7.541 11.848 -10.843 1.00 94.69 99 GLN A C 1
ATOM 817 O O . GLN A 1 99 ? -8.304 12.412 -11.630 1.00 94.69 99 GLN A O 1
ATOM 822 N N . GLY A 1 100 ? -7.763 10.617 -10.374 1.00 93.62 100 GLY A N 1
ATOM 823 C CA . GLY A 1 100 ? -8.873 9.773 -10.784 1.00 93.62 100 GLY A CA 1
ATOM 824 C C . GLY A 1 100 ? -8.726 9.226 -12.207 1.00 93.62 100 GLY A C 1
ATOM 825 O O . GLY A 1 100 ? -7.763 9.484 -12.927 1.00 93.62 100 GLY A O 1
ATOM 826 N N . GLY A 1 101 ? -9.695 8.408 -12.617 1.00 93.00 101 GLY A N 1
ATOM 827 C CA . GLY A 1 101 ? -9.793 7.859 -13.975 1.00 93.00 101 GLY A CA 1
ATOM 828 C C . GLY A 1 101 ? -8.908 6.643 -14.270 1.00 93.00 101 GLY A C 1
ATOM 829 O O . GLY A 1 101 ? -9.260 5.864 -15.151 1.00 93.00 101 GLY A O 1
ATOM 830 N N . ARG A 1 102 ? -7.805 6.432 -13.536 1.00 96.56 102 ARG A N 1
ATOM 831 C CA . ARG A 1 102 ? -6.954 5.237 -13.707 1.00 96.56 102 ARG A CA 1
ATOM 832 C C . ARG A 1 102 ? -7.487 4.012 -12.970 1.00 96.56 102 ARG A C 1
ATOM 834 O O . ARG A 1 102 ? -7.457 2.916 -13.521 1.00 96.56 102 ARG A O 1
ATOM 841 N N . TYR A 1 103 ? -7.931 4.199 -11.731 1.00 97.31 103 TYR A N 1
ATOM 842 C CA . TYR A 1 103 ? -8.336 3.105 -10.856 1.00 97.31 103 TYR A CA 1
ATOM 843 C C . TYR A 1 103 ? -9.841 3.133 -10.614 1.00 97.31 103 TYR A C 1
ATOM 845 O O . TYR A 1 103 ? -10.389 4.156 -10.209 1.00 97.31 103 TYR A O 1
ATOM 853 N N . SER A 1 104 ? -10.495 1.998 -10.837 1.00 94.31 104 SER A N 1
ATOM 854 C CA . SER A 1 104 ? -11.894 1.754 -10.481 1.00 94.31 104 SER A CA 1
ATOM 855 C C . SER A 1 104 ? -12.051 0.807 -9.291 1.00 94.31 104 SER A C 1
ATOM 857 O O . SER A 1 104 ? -13.142 0.722 -8.743 1.00 94.31 104 SER A O 1
ATOM 859 N N . GLN A 1 105 ? -10.994 0.083 -8.907 1.00 96.56 105 GLN A N 1
ATOM 860 C CA . GLN A 1 105 ? -11.023 -0.905 -7.824 1.00 96.56 105 GLN A CA 1
ATOM 861 C C . GLN A 1 105 ? -9.665 -1.021 -7.116 1.00 96.56 105 GLN A C 1
ATOM 863 O O . GLN A 1 105 ? -8.614 -0.730 -7.699 1.00 96.56 105 GLN A O 1
ATOM 868 N N . VAL A 1 106 ? -9.691 -1.485 -5.866 1.00 97.38 106 VAL A N 1
ATOM 869 C CA . VAL A 1 106 ? -8.522 -1.630 -4.980 1.00 97.38 106 VAL A CA 1
ATOM 870 C C . VAL A 1 106 ? -7.437 -2.518 -5.593 1.00 97.38 106 VAL A C 1
ATOM 872 O O . VAL A 1 106 ? -6.248 -2.225 -5.466 1.00 97.38 106 VAL A O 1
ATOM 875 N N . GLU A 1 107 ? -7.816 -3.571 -6.314 1.00 98.19 107 GLU A N 1
ATOM 876 C CA . GLU A 1 107 ? -6.880 -4.535 -6.900 1.00 98.19 107 GLU A CA 1
ATOM 877 C C . GLU A 1 107 ? -5.972 -3.886 -7.948 1.00 98.19 107 GLU A C 1
ATOM 879 O O . GLU A 1 107 ? -4.805 -4.246 -8.057 1.00 98.19 107 GLU A O 1
ATOM 884 N N . GLN A 1 108 ? -6.472 -2.902 -8.703 1.00 98.56 108 GLN A N 1
ATOM 885 C CA . GLN A 1 108 ? -5.661 -2.196 -9.698 1.00 98.56 108 GLN A CA 1
ATOM 886 C C . GLN A 1 108 ? -4.578 -1.344 -9.029 1.00 98.56 108 GLN A C 1
ATOM 888 O O . GLN A 1 108 ? -3.441 -1.320 -9.492 1.00 98.56 108 GLN A O 1
ATOM 893 N N . ILE A 1 109 ? -4.916 -0.703 -7.908 1.00 98.69 109 ILE A N 1
ATOM 894 C CA . ILE A 1 109 ? -3.958 0.054 -7.097 1.00 98.69 109 ILE A CA 1
ATOM 895 C C . ILE A 1 109 ? -2.908 -0.904 -6.529 1.00 98.69 109 ILE A C 1
ATOM 897 O O . ILE A 1 109 ? -1.711 -0.651 -6.640 1.00 98.69 109 ILE A O 1
ATOM 901 N N . MET A 1 110 ? -3.344 -2.032 -5.963 1.00 98.50 110 MET A N 1
ATOM 902 C CA . MET A 1 110 ? -2.442 -3.035 -5.396 1.00 98.50 110 MET A CA 1
ATOM 903 C C . MET A 1 110 ? -1.521 -3.668 -6.445 1.00 98.50 110 MET A C 1
ATOM 905 O O . MET A 1 110 ? -0.377 -3.977 -6.121 1.00 98.50 110 MET A O 1
ATOM 909 N N . ASN A 1 111 ? -1.966 -3.810 -7.696 1.00 98.69 111 ASN A N 1
ATOM 910 C CA . ASN A 1 111 ? -1.113 -4.264 -8.794 1.00 98.69 111 ASN A CA 1
ATOM 911 C C . ASN A 1 111 ? 0.019 -3.270 -9.091 1.00 98.69 111 ASN A C 1
ATOM 913 O O . ASN A 1 111 ? 1.170 -3.693 -9.203 1.00 98.69 111 ASN A O 1
ATOM 917 N N . ASP A 1 112 ? -0.278 -1.966 -9.158 1.00 98.81 112 ASP A N 1
ATOM 918 C CA . ASP A 1 112 ? 0.749 -0.934 -9.364 1.00 98.81 112 ASP A CA 1
ATOM 919 C C . ASP A 1 112 ? 1.678 -0.827 -8.136 1.00 98.81 112 ASP A C 1
ATOM 921 O O . ASP A 1 112 ? 2.885 -0.652 -8.289 1.00 98.81 112 ASP A O 1
ATOM 925 N N . VAL A 1 113 ? 1.172 -1.026 -6.914 1.00 98.81 113 VAL A N 1
ATOM 926 C CA . VAL A 1 113 ? 2.011 -1.112 -5.701 1.00 98.81 113 VAL A CA 1
ATOM 927 C C . VAL A 1 113 ? 2.942 -2.328 -5.751 1.00 98.81 113 VAL A C 1
ATOM 929 O O . VAL A 1 113 ? 4.134 -2.208 -5.479 1.00 98.81 113 VAL A O 1
ATOM 932 N N . GLU A 1 114 ? 2.433 -3.496 -6.133 1.00 98.69 114 GLU A N 1
ATOM 933 C CA . GLU A 1 114 ? 3.222 -4.723 -6.263 1.00 98.69 114 GLU A CA 1
ATOM 934 C C . GLU A 1 114 ? 4.282 -4.617 -7.372 1.00 98.69 114 GLU A C 1
ATOM 936 O O . GLU A 1 114 ? 5.383 -5.162 -7.247 1.00 98.69 114 GLU A O 1
ATOM 941 N N . LEU A 1 115 ? 3.988 -3.868 -8.437 1.00 98.81 115 LEU A N 1
ATOM 942 C CA . LEU A 1 115 ? 4.935 -3.559 -9.503 1.00 98.81 115 LEU A CA 1
ATOM 943 C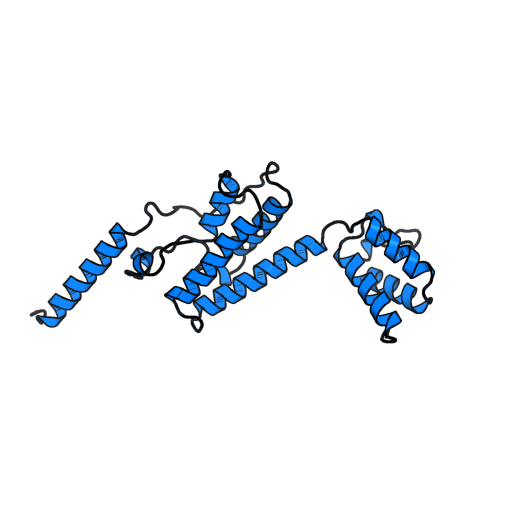 C . LEU A 1 115 ? 6.157 -2.781 -8.986 1.00 98.81 115 LEU A C 1
ATOM 945 O O . LEU A 1 115 ? 7.270 -3.055 -9.434 1.00 98.81 115 LEU A O 1
ATOM 949 N N . ILE A 1 116 ? 5.999 -1.883 -8.005 1.00 98.81 116 ILE A N 1
ATOM 950 C CA . ILE A 1 116 ? 7.130 -1.181 -7.364 1.00 98.81 116 ILE A CA 1
ATOM 951 C C . ILE A 1 116 ? 8.126 -2.199 -6.790 1.00 98.81 116 ILE A C 1
ATOM 953 O O . ILE A 1 116 ? 9.331 -2.125 -7.052 1.00 98.81 116 ILE A O 1
ATOM 957 N N . TRP A 1 117 ? 7.621 -3.183 -6.044 1.00 98.44 117 TRP A N 1
ATOM 958 C CA . TRP A 1 117 ? 8.444 -4.196 -5.382 1.00 98.44 117 TRP A CA 1
ATOM 959 C C . TRP A 1 117 ? 9.104 -5.133 -6.394 1.00 98.44 117 TRP A C 1
ATOM 961 O O . TRP A 1 117 ? 10.309 -5.374 -6.318 1.00 98.44 117 TRP A O 1
ATOM 971 N N . LYS A 1 118 ? 8.349 -5.585 -7.402 1.00 98.56 118 LYS A N 1
ATOM 972 C CA . LYS A 1 118 ? 8.872 -6.427 -8.488 1.00 98.56 118 LYS A CA 1
ATOM 973 C C . LYS A 1 118 ? 9.957 -5.722 -9.296 1.00 98.56 118 LYS A C 1
ATOM 975 O O . LYS A 1 118 ? 10.976 -6.335 -9.605 1.00 98.56 118 LYS A O 1
ATOM 980 N N . ASN A 1 119 ? 9.780 -4.437 -9.598 1.00 98.62 119 ASN A N 1
ATOM 981 C CA . ASN A 1 119 ? 10.795 -3.635 -10.280 1.00 98.62 119 ASN A CA 1
ATOM 982 C C . ASN A 1 119 ? 12.073 -3.526 -9.445 1.00 98.62 119 ASN A C 1
ATOM 984 O O . ASN A 1 119 ? 13.176 -3.681 -9.973 1.00 98.62 119 ASN A O 1
ATOM 988 N N . CYS A 1 120 ? 11.930 -3.316 -8.134 1.00 98.62 120 CYS A N 1
ATOM 989 C CA . CYS A 1 120 ? 13.060 -3.282 -7.216 1.00 98.62 120 CYS A CA 1
ATOM 990 C C . CYS A 1 120 ? 13.842 -4.602 -7.225 1.00 98.62 120 CYS A C 1
ATOM 992 O O . CYS A 1 120 ? 15.060 -4.581 -7.409 1.00 98.62 120 CYS A O 1
ATOM 994 N N . GLU A 1 121 ? 13.166 -5.740 -7.064 1.00 98.38 121 GLU A N 1
ATOM 995 C CA . GLU A 1 121 ? 13.804 -7.063 -7.092 1.00 98.38 121 GLU A CA 1
ATOM 996 C C . GLU A 1 121 ? 14.423 -7.374 -8.458 1.00 98.38 121 GLU A C 1
ATOM 998 O O . GLU A 1 121 ? 15.519 -7.930 -8.530 1.00 98.38 121 GLU A O 1
ATOM 1003 N N . ARG A 1 122 ? 13.765 -6.969 -9.550 1.00 98.44 122 ARG A N 1
ATOM 1004 C CA . ARG A 1 122 ? 14.260 -7.162 -10.917 1.00 98.44 122 ARG A CA 1
ATOM 1005 C C . ARG A 1 122 ? 15.556 -6.402 -11.180 1.00 98.44 122 ARG A C 1
ATOM 1007 O O . ARG A 1 122 ? 16.448 -6.960 -11.816 1.00 98.44 122 ARG A O 1
ATOM 1014 N N . TYR A 1 123 ? 15.642 -5.150 -10.733 1.00 98.44 123 TYR A N 1
ATOM 1015 C CA . TYR A 1 123 ? 16.805 -4.299 -10.979 1.00 98.44 123 TYR A CA 1
ATOM 1016 C C . TYR A 1 123 ? 17.949 -4.575 -9.995 1.00 98.44 123 TYR A C 1
ATOM 1018 O O . TYR A 1 123 ? 19.102 -4.682 -10.404 1.00 98.44 123 TYR A O 1
ATOM 1026 N N . ASN A 1 124 ? 17.635 -4.708 -8.703 1.00 98.00 124 ASN A N 1
ATOM 1027 C CA . ASN A 1 124 ? 18.638 -4.794 -7.638 1.00 98.00 124 ASN A CA 1
ATOM 1028 C C . ASN A 1 124 ? 18.970 -6.236 -7.224 1.00 98.00 124 ASN A C 1
ATOM 1030 O O . ASN A 1 124 ? 19.986 -6.466 -6.573 1.00 98.00 124 ASN A O 1
ATOM 1034 N N . GLY A 1 125 ? 18.134 -7.211 -7.587 1.00 98.19 125 GLY A N 1
ATOM 1035 C CA . GLY A 1 125 ? 18.231 -8.597 -7.132 1.00 98.19 125 GLY A CA 1
ATOM 1036 C C . GLY A 1 125 ? 17.511 -8.837 -5.800 1.00 98.19 125 GLY A C 1
ATOM 1037 O O . GLY A 1 125 ? 17.453 -7.959 -4.936 1.00 98.19 125 GLY A O 1
ATOM 1038 N N . ALA A 1 126 ? 16.977 -10.049 -5.617 1.00 97.81 126 ALA A N 1
ATOM 1039 C CA . ALA A 1 126 ? 16.153 -10.433 -4.460 1.00 97.81 126 ALA A CA 1
ATOM 1040 C C . ALA A 1 126 ? 16.887 -10.364 -3.102 1.00 97.81 126 ALA A C 1
ATOM 1042 O O . ALA A 1 126 ? 16.265 -10.096 -2.070 1.00 97.81 126 ALA A O 1
ATOM 1043 N N . GLU A 1 127 ? 18.211 -10.543 -3.122 1.00 98.12 127 GLU A N 1
ATOM 1044 C CA . GLU A 1 127 ? 19.089 -10.497 -1.943 1.00 98.12 127 GLU A CA 1
ATOM 1045 C C . GLU A 1 127 ? 19.623 -9.089 -1.637 1.00 98.12 127 GLU A C 1
ATOM 1047 O O . GLU A 1 127 ? 20.404 -8.897 -0.705 1.00 98.12 127 GLU A O 1
ATOM 1052 N N . SER A 1 128 ? 19.238 -8.081 -2.424 1.00 98.44 128 SER A N 1
ATOM 1053 C CA . SER A 1 128 ? 19.673 -6.708 -2.175 1.00 98.44 128 SER A CA 1
ATOM 1054 C C . SER A 1 128 ? 19.028 -6.118 -0.922 1.00 98.44 128 SER A C 1
ATOM 1056 O O . SER A 1 128 ? 17.909 -6.468 -0.538 1.00 98.44 128 SER A O 1
ATOM 1058 N N . HIS A 1 129 ? 19.712 -5.145 -0.315 1.00 98.19 129 HIS A N 1
ATOM 1059 C CA . HIS A 1 129 ? 19.148 -4.365 0.787 1.00 98.19 129 HIS A CA 1
ATOM 1060 C C . HIS A 1 129 ? 17.833 -3.679 0.384 1.00 98.19 129 HIS A C 1
ATOM 1062 O O . HIS A 1 129 ? 16.867 -3.717 1.138 1.00 98.19 129 HIS A O 1
ATOM 1068 N N . LEU A 1 130 ? 17.764 -3.151 -0.843 1.00 98.19 130 LEU A N 1
ATOM 1069 C CA . LEU A 1 130 ? 16.554 -2.522 -1.372 1.00 98.19 130 LEU A CA 1
ATOM 1070 C C . LEU A 1 130 ? 15.408 -3.538 -1.514 1.00 98.19 130 LEU A C 1
ATOM 1072 O O . LEU A 1 130 ? 14.274 -3.230 -1.170 1.00 98.19 130 LEU A O 1
ATOM 1076 N N . ALA A 1 131 ? 15.675 -4.775 -1.944 1.00 98.44 131 ALA A N 1
ATOM 1077 C CA . ALA A 1 131 ? 14.648 -5.819 -1.959 1.00 98.44 131 ALA A CA 1
ATOM 1078 C C . ALA A 1 131 ? 14.170 -6.191 -0.542 1.00 98.44 131 ALA A C 1
ATOM 1080 O O . ALA A 1 131 ? 12.981 -6.441 -0.333 1.00 98.44 131 ALA A O 1
ATOM 1081 N N . ALA A 1 132 ? 15.058 -6.178 0.458 1.00 98.56 132 ALA A N 1
ATOM 1082 C CA . ALA A 1 132 ? 14.656 -6.334 1.855 1.00 98.56 132 ALA A CA 1
ATOM 1083 C C . ALA A 1 132 ? 13.763 -5.172 2.334 1.00 98.56 132 ALA A C 1
ATOM 1085 O O . ALA A 1 132 ? 12.785 -5.412 3.044 1.00 98.56 132 ALA A O 1
ATOM 1086 N N . ASP A 1 133 ? 14.042 -3.936 1.916 1.00 98.62 133 ASP A N 1
ATOM 1087 C CA . ASP A 1 133 ? 13.186 -2.773 2.185 1.00 98.62 133 ASP A CA 1
ATOM 1088 C C . ASP A 1 133 ? 11.827 -2.868 1.488 1.00 98.62 133 ASP A C 1
ATOM 1090 O O . ASP A 1 133 ? 10.806 -2.577 2.108 1.00 98.62 133 ASP A O 1
ATOM 1094 N N . ALA A 1 134 ? 11.783 -3.359 0.247 1.00 98.69 134 ALA A N 1
ATOM 1095 C CA . ALA A 1 134 ? 10.536 -3.611 -0.472 1.00 98.69 134 ALA A CA 1
ATOM 1096 C C . ALA A 1 134 ? 9.656 -4.639 0.266 1.00 98.69 134 ALA A C 1
ATOM 1098 O O . ALA A 1 134 ? 8.460 -4.413 0.465 1.00 98.69 134 ALA A O 1
ATOM 1099 N N . ARG A 1 135 ? 10.248 -5.736 0.765 1.00 98.56 135 ARG A N 1
ATOM 1100 C CA . ARG A 1 135 ? 9.536 -6.720 1.602 1.00 98.56 135 ARG A CA 1
ATOM 1101 C C . ARG A 1 135 ? 9.029 -6.114 2.911 1.00 98.56 135 ARG A C 1
ATOM 1103 O O . ARG A 1 135 ? 7.905 -6.403 3.316 1.00 98.56 135 ARG A O 1
ATOM 1110 N N . ARG A 1 136 ? 9.822 -5.246 3.552 1.00 98.56 136 ARG A N 1
ATOM 1111 C CA . ARG A 1 136 ? 9.386 -4.497 4.742 1.00 98.56 136 ARG A CA 1
ATOM 1112 C C . ARG A 1 136 ? 8.207 -3.578 4.423 1.00 98.56 136 ARG A C 1
ATOM 1114 O O . ARG A 1 136 ? 7.226 -3.600 5.159 1.00 98.56 136 ARG A O 1
ATOM 1121 N N . CYS A 1 137 ? 8.253 -2.842 3.314 1.00 98.81 137 CYS A N 1
ATOM 1122 C CA . CYS A 1 137 ? 7.149 -1.991 2.867 1.00 98.81 137 CYS A CA 1
ATOM 1123 C C . CYS A 1 137 ? 5.862 -2.787 2.635 1.00 98.81 137 CYS A C 1
ATOM 1125 O O . CYS A 1 137 ? 4.798 -2.356 3.077 1.00 98.81 137 CYS A O 1
ATOM 1127 N N . ARG A 1 138 ? 5.955 -3.966 2.001 1.00 98.44 138 ARG A N 1
ATOM 1128 C CA . ARG A 1 138 ? 4.810 -4.870 1.810 1.00 98.44 138 ARG A CA 1
ATOM 1129 C C . ARG A 1 138 ? 4.162 -5.246 3.147 1.00 98.44 138 ARG A C 1
ATOM 1131 O O . ARG A 1 138 ? 2.959 -5.059 3.300 1.00 98.44 138 ARG A O 1
ATOM 1138 N N . ALA A 1 139 ? 4.960 -5.707 4.112 1.00 98.50 139 ALA A N 1
ATOM 1139 C CA . ALA A 1 139 ? 4.466 -6.110 5.430 1.00 98.50 139 ALA A CA 1
ATOM 1140 C C . ALA A 1 139 ? 3.867 -4.935 6.226 1.00 98.50 139 ALA A C 1
ATOM 1142 O O . ALA A 1 139 ? 2.849 -5.085 6.896 1.00 98.50 139 ALA A O 1
ATOM 1143 N N . ILE A 1 140 ? 4.472 -3.746 6.142 1.00 98.56 140 ILE A N 1
ATOM 1144 C CA . ILE A 1 140 ? 3.947 -2.546 6.808 1.00 98.56 140 ILE A CA 1
ATOM 1145 C C . ILE A 1 140 ? 2.602 -2.127 6.203 1.00 98.56 140 ILE A C 1
ATOM 1147 O O . ILE A 1 140 ? 1.666 -1.827 6.945 1.00 98.56 140 ILE A O 1
ATOM 1151 N N . LEU A 1 141 ? 2.478 -2.143 4.871 1.00 98.50 141 LEU A N 1
ATOM 1152 C CA . LEU A 1 141 ? 1.224 -1.819 4.192 1.00 98.50 141 LEU A CA 1
ATOM 1153 C C . LEU A 1 141 ? 0.106 -2.793 4.574 1.00 98.50 141 LEU A C 1
ATOM 1155 O O . LEU A 1 141 ? -1.013 -2.363 4.846 1.00 98.50 141 LEU A O 1
ATOM 1159 N N . GLU A 1 142 ? 0.407 -4.091 4.608 1.00 98.00 142 GLU A N 1
ATOM 1160 C CA . GLU A 1 142 ? -0.525 -5.126 5.057 1.00 98.00 142 GLU A CA 1
ATOM 1161 C C . GLU A 1 142 ? -0.985 -4.863 6.492 1.00 98.00 142 GLU A C 1
ATOM 1163 O O . GLU A 1 142 ? -2.182 -4.718 6.727 1.00 98.00 142 GLU A O 1
ATOM 1168 N N . LYS A 1 143 ? -0.050 -4.611 7.412 1.00 97.69 143 LYS A N 1
ATOM 1169 C CA . LYS A 1 143 ? -0.361 -4.253 8.801 1.00 97.69 143 LYS A CA 1
ATOM 1170 C C . LYS A 1 143 ? -1.222 -2.990 8.920 1.00 97.69 143 LYS A C 1
ATOM 1172 O O . LYS A 1 143 ? -2.088 -2.905 9.790 1.00 97.69 143 LYS A O 1
ATOM 1177 N N . HIS A 1 144 ? -0.985 -1.970 8.094 1.00 97.44 144 HIS A N 1
ATOM 1178 C CA . HIS A 1 144 ? -1.828 -0.771 8.080 1.00 97.44 144 HIS A CA 1
ATOM 1179 C C . HIS A 1 144 ? -3.259 -1.082 7.642 1.00 97.44 144 HIS A C 1
ATOM 1181 O O . HIS A 1 144 ? -4.193 -0.571 8.262 1.00 97.44 144 HIS A O 1
ATOM 1187 N N . ARG A 1 145 ? -3.423 -1.929 6.622 1.00 96.56 145 ARG A N 1
ATOM 1188 C CA . ARG A 1 145 ? -4.733 -2.358 6.118 1.00 96.56 145 ARG A CA 1
ATOM 1189 C C . ARG A 1 145 ? -5.470 -3.230 7.128 1.00 96.56 145 ARG A C 1
ATOM 1191 O O . ARG A 1 145 ? -6.644 -2.985 7.372 1.00 96.56 145 ARG A O 1
ATOM 1198 N N . GLU A 1 146 ? -4.782 -4.187 7.747 1.00 94.88 146 GLU A N 1
ATOM 1199 C CA . GLU A 1 146 ? -5.331 -5.025 8.819 1.00 94.88 146 GLU A CA 1
ATOM 1200 C C . GLU A 1 146 ? -5.802 -4.173 9.992 1.00 94.88 146 GLU A C 1
ATOM 1202 O O . GLU A 1 146 ? -6.948 -4.282 10.408 1.00 94.88 146 GLU A O 1
ATOM 1207 N N . ARG A 1 147 ? -4.961 -3.244 10.466 1.00 94.56 147 ARG A N 1
ATOM 1208 C CA . ARG A 1 147 ? -5.344 -2.328 11.544 1.00 94.56 147 ARG A CA 1
ATOM 1209 C C . ARG A 1 147 ? -6.562 -1.489 11.172 1.00 94.56 147 ARG A C 1
ATOM 1211 O O . ARG A 1 147 ? -7.388 -1.214 12.027 1.00 94.56 147 ARG A O 1
ATOM 1218 N N . LEU A 1 148 ? -6.662 -1.035 9.926 1.00 93.44 148 LEU A N 1
ATOM 1219 C CA . LEU A 1 148 ? -7.816 -0.257 9.496 1.00 93.44 148 LEU A CA 1
ATOM 1220 C C . LEU A 1 148 ? -9.088 -1.110 9.479 1.00 93.44 148 LEU A C 1
ATOM 1222 O O . LEU A 1 148 ? -10.104 -0.666 10.002 1.00 93.44 148 LEU A O 1
ATOM 1226 N N . ALA A 1 149 ? -9.012 -2.334 8.949 1.00 92.94 149 ALA A N 1
ATOM 1227 C CA . ALA A 1 149 ? -10.118 -3.288 8.959 1.00 92.94 149 ALA A CA 1
ATOM 1228 C C . ALA A 1 149 ? -10.562 -3.629 10.391 1.00 92.94 149 ALA A C 1
ATOM 1230 O O . ALA A 1 149 ? -11.753 -3.659 10.678 1.00 92.94 149 ALA A O 1
ATOM 1231 N N . ASP A 1 150 ? -9.607 -3.802 11.302 1.00 94.75 150 ASP A N 1
ATOM 1232 C CA . ASP A 1 150 ? -9.824 -4.081 12.724 1.00 94.75 150 ASP A CA 1
ATOM 1233 C C . ASP A 1 150 ? -10.591 -2.984 13.459 1.00 94.75 150 ASP A C 1
ATOM 1235 O O . ASP A 1 150 ? -11.316 -3.271 14.416 1.00 94.75 150 ASP A O 1
ATOM 1239 N N . GLU A 1 151 ? -10.433 -1.740 13.014 1.00 94.88 151 GLU A N 1
ATOM 1240 C CA . GLU A 1 151 ? -11.094 -0.573 13.592 1.00 94.88 151 GLU A CA 1
ATOM 1241 C C . GLU A 1 151 ? -12.452 -0.259 12.940 1.00 94.88 151 GLU A C 1
ATOM 1243 O O . GLU A 1 151 ? -13.158 0.632 13.418 1.00 94.88 151 GLU A O 1
ATOM 1248 N N . GLN A 1 152 ? -12.853 -0.982 11.887 1.00 93.50 152 GLN A N 1
ATOM 1249 C CA . GLN A 1 152 ? -14.198 -0.857 11.318 1.00 93.50 152 GLN A CA 1
ATOM 1250 C C . GLN A 1 152 ? -15.249 -1.393 12.294 1.00 93.50 152 GLN A C 1
ATOM 1252 O O . GLN A 1 152 ? -14.979 -2.301 13.083 1.00 93.50 152 GLN A O 1
ATOM 1257 N N . THR A 1 153 ? -16.464 -0.845 12.228 1.00 96.00 153 THR A N 1
ATOM 1258 C CA . THR A 1 153 ? -17.617 -1.361 12.977 1.00 96.00 153 THR A CA 1
ATOM 1259 C C . THR A 1 153 ? -17.853 -2.826 12.626 1.00 96.00 153 THR A C 1
ATOM 1261 O O . THR A 1 153 ? -17.842 -3.201 11.452 1.00 96.00 153 THR A O 1
ATOM 1264 N N . ALA A 1 154 ? -18.056 -3.657 13.645 1.00 96.94 154 ALA A N 1
ATOM 1265 C CA . ALA A 1 154 ? -18.330 -5.070 13.450 1.00 96.94 154 ALA A CA 1
ATOM 1266 C C . ALA A 1 154 ? -19.666 -5.268 12.700 1.00 96.94 154 ALA A C 1
ATOM 1268 O O . ALA A 1 154 ? -20.634 -4.551 12.976 1.00 96.94 154 ALA A O 1
ATOM 1269 N N . PRO A 1 155 ? -19.763 -6.232 11.766 1.00 96.69 155 PRO A N 1
ATOM 1270 C CA . PRO A 1 155 ? -21.025 -6.535 11.098 1.00 96.69 155 PRO A CA 1
ATOM 1271 C C . PRO A 1 155 ? -22.073 -7.011 12.108 1.00 96.69 155 PRO A C 1
ATOM 1273 O O . PRO A 1 155 ? -21.871 -8.030 12.763 1.00 96.69 155 PRO A O 1
ATOM 1276 N N . ALA A 1 156 ? -23.204 -6.304 12.204 1.00 96.25 156 ALA A N 1
ATOM 1277 C CA . ALA A 1 156 ? -24.243 -6.587 13.200 1.00 96.25 156 ALA A CA 1
ATOM 1278 C C . ALA A 1 156 ? -24.701 -8.057 13.189 1.00 96.25 156 ALA A C 1
ATOM 1280 O O . ALA A 1 156 ? -24.776 -8.675 14.239 1.00 96.25 156 ALA A O 1
ATOM 1281 N N . ALA A 1 157 ? -24.881 -8.652 12.005 1.00 97.06 157 ALA A N 1
ATOM 1282 C CA . ALA A 1 157 ? -25.283 -10.054 11.880 1.00 97.06 157 ALA A CA 1
ATOM 1283 C C . ALA A 1 157 ? -24.280 -11.040 12.508 1.00 97.06 157 ALA A C 1
ATOM 1285 O O . ALA A 1 157 ? -24.688 -12.029 13.104 1.00 97.06 157 ALA A O 1
ATOM 1286 N N . GLU A 1 158 ? -22.974 -10.774 12.397 1.00 97.25 158 GLU A N 1
ATOM 1287 C CA . GLU A 1 158 ? -21.950 -11.626 13.018 1.00 97.25 158 GLU A CA 1
ATOM 1288 C C . GLU A 1 158 ? -21.850 -11.402 14.529 1.00 97.25 158 GLU A C 1
ATOM 1290 O O . GLU A 1 158 ? -21.446 -12.303 15.264 1.00 97.25 158 GLU A O 1
ATOM 1295 N N . VAL A 1 159 ? -22.167 -10.189 14.984 1.00 97.44 159 VAL A N 1
ATOM 1296 C CA . VAL A 1 159 ? -22.229 -9.849 16.406 1.00 97.44 159 VAL A CA 1
ATOM 1297 C C . VAL A 1 159 ? -23.420 -10.548 17.058 1.00 97.44 159 VAL A C 1
ATOM 1299 O O . VAL A 1 159 ? -23.232 -11.201 18.079 1.00 97.44 159 VAL A O 1
ATOM 1302 N N . ASP A 1 160 ? -24.601 -10.480 16.441 1.00 96.00 160 ASP A N 1
ATOM 1303 C CA . ASP A 1 160 ? -25.823 -11.13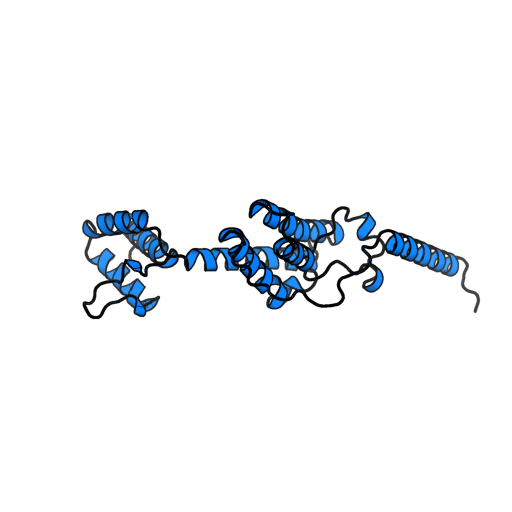3 16.922 1.00 96.00 160 ASP A CA 1
ATOM 1304 C C . ASP A 1 160 ? -25.637 -12.657 17.011 1.00 96.00 160 ASP A C 1
ATOM 1306 O O . ASP A 1 160 ? -25.886 -13.248 18.060 1.00 96.00 160 ASP A O 1
ATOM 1310 N N . GLU A 1 161 ? -25.089 -13.286 15.961 1.00 95.75 161 GLU A N 1
ATOM 1311 C CA . GLU A 1 161 ? -24.774 -14.725 15.954 1.00 95.75 161 GLU A CA 1
ATOM 1312 C C . GLU A 1 161 ? -23.820 -15.113 17.098 1.00 95.75 161 GLU A C 1
ATOM 1314 O O . GLU A 1 161 ? -23.981 -16.153 17.741 1.00 95.75 161 GLU A O 1
ATOM 1319 N N . LEU A 1 162 ? -22.820 -14.273 17.381 1.00 95.50 162 LEU A N 1
ATOM 1320 C CA . LEU A 1 162 ? -21.866 -14.540 18.452 1.00 95.50 162 LEU A CA 1
ATOM 1321 C C . LEU A 1 162 ? -22.475 -14.347 19.844 1.00 95.50 162 LEU A C 1
ATOM 1323 O O . LEU A 1 162 ? -22.112 -15.080 20.762 1.00 95.50 162 LEU A O 1
ATOM 1327 N N . ILE A 1 163 ? -23.384 -13.386 20.012 1.00 94.31 163 ILE A N 1
ATOM 1328 C CA . ILE A 1 163 ? -24.108 -13.178 21.270 1.00 94.31 163 ILE A CA 1
ATOM 1329 C C . ILE A 1 163 ? -24.998 -14.388 21.562 1.00 94.31 163 ILE A C 1
ATOM 1331 O O . ILE A 1 163 ? -24.901 -14.945 22.653 1.00 94.31 163 ILE A O 1
ATOM 1335 N N . GLU A 1 164 ? -25.774 -14.858 20.583 1.00 93.75 164 GLU A N 1
ATOM 1336 C CA . GLU A 1 164 ? -26.596 -16.069 20.726 1.00 93.75 164 GLU A CA 1
ATOM 1337 C C . GLU A 1 164 ? -25.741 -17.295 21.085 1.00 93.75 164 GLU A C 1
ATOM 1339 O O . GLU A 1 164 ? -26.101 -18.091 21.957 1.00 93.75 164 GLU A O 1
ATOM 1344 N N . ALA A 1 165 ? -24.565 -17.435 20.463 1.00 92.56 165 ALA A N 1
ATOM 1345 C CA . ALA A 1 165 ? -23.622 -18.487 20.825 1.00 92.56 165 ALA A CA 1
ATOM 1346 C C . ALA A 1 165 ? -23.155 -18.351 22.285 1.00 92.56 165 ALA A C 1
ATOM 1348 O O . ALA A 1 165 ? -23.166 -19.344 23.014 1.00 92.56 165 ALA A O 1
ATOM 1349 N N . LEU A 1 166 ? -22.787 -17.142 22.726 1.00 92.81 166 LEU A N 1
ATOM 1350 C CA . LEU A 1 166 ? -22.322 -16.859 24.089 1.00 92.81 166 LEU A CA 1
ATOM 1351 C C . LEU A 1 166 ? -23.392 -17.109 25.160 1.00 92.81 166 LEU A C 1
ATOM 1353 O O . LEU A 1 166 ? -23.041 -17.573 26.242 1.00 92.81 166 LEU A O 1
ATOM 1357 N N . GLU A 1 167 ? -24.675 -16.879 24.870 1.00 90.25 167 GLU A N 1
ATOM 1358 C CA . GLU A 1 167 ? -25.782 -17.170 25.799 1.00 90.25 167 GLU A CA 1
ATOM 1359 C C . GLU A 1 167 ? -25.870 -18.657 26.180 1.00 90.25 167 GLU A C 1
ATOM 1361 O O . GLU A 1 167 ? -26.378 -19.004 27.247 1.00 90.25 167 GLU A O 1
ATOM 1366 N N . SER A 1 168 ? -25.357 -19.540 25.320 1.00 89.81 168 SER A N 1
ATOM 1367 C CA . SER A 1 168 ? -25.313 -20.988 25.552 1.00 89.81 168 SER A CA 1
ATOM 1368 C C . SER A 1 168 ? -24.002 -21.493 26.172 1.00 89.81 168 SER A C 1
ATOM 1370 O O . SER A 1 168 ? -23.872 -22.695 26.413 1.00 89.81 168 SER A O 1
ATOM 1372 N N . MET A 1 169 ? -23.029 -20.607 26.415 1.00 91.25 169 MET A N 1
ATOM 1373 C CA . MET A 1 169 ? -21.698 -20.963 26.921 1.00 91.25 169 MET A CA 1
ATOM 1374 C C . MET A 1 169 ? -21.612 -20.937 28.452 1.00 91.25 169 MET A C 1
ATOM 1376 O O . MET A 1 169 ? -22.406 -20.301 29.144 1.00 91.25 169 MET A O 1
ATOM 1380 N N . ASP A 1 170 ? -20.588 -21.609 28.981 1.00 92.38 170 ASP A N 1
ATOM 1381 C CA . ASP A 1 170 ? -20.277 -21.608 30.409 1.00 92.38 170 ASP A CA 1
ATOM 1382 C C . ASP A 1 170 ? -19.828 -20.221 30.912 1.00 92.38 170 ASP A C 1
ATOM 1384 O O . ASP A 1 170 ? -19.191 -19.440 30.201 1.00 92.38 170 ASP A O 1
ATOM 1388 N N . ASP A 1 171 ? -20.064 -19.954 32.201 1.00 92.75 171 ASP A N 1
ATOM 1389 C CA . ASP A 1 171 ? -19.690 -18.707 32.894 1.00 92.75 171 ASP A CA 1
ATOM 1390 C C . ASP A 1 171 ? -18.185 -18.375 32.801 1.00 92.75 171 ASP A C 1
ATOM 1392 O O . ASP A 1 171 ? -17.793 -17.208 32.817 1.00 92.75 171 ASP A O 1
ATOM 1396 N N . SER A 1 172 ? -17.321 -19.386 32.647 1.00 94.12 172 SER A N 1
ATOM 1397 C CA . SER A 1 172 ? -15.885 -19.181 32.409 1.00 94.12 172 SER A CA 1
ATOM 1398 C C . SER A 1 172 ? -15.609 -18.449 31.092 1.00 94.12 172 SER A C 1
ATOM 1400 O O . SER A 1 172 ? -14.715 -17.604 31.041 1.00 94.12 172 SER A O 1
ATOM 1402 N N . VAL A 1 173 ? -16.395 -18.721 30.046 1.00 95.12 173 VAL A N 1
ATOM 1403 C CA . VAL A 1 173 ? -16.287 -18.062 28.737 1.00 95.12 173 VAL A CA 1
ATOM 1404 C C . VAL A 1 173 ? -16.745 -16.612 28.844 1.00 95.12 173 VAL A C 1
ATOM 1406 O O . VAL A 1 173 ? -16.040 -15.716 28.382 1.00 95.12 173 VAL A O 1
ATOM 1409 N N . LEU A 1 174 ? -17.875 -16.367 29.518 1.00 93.31 174 LEU A N 1
ATOM 1410 C CA . LEU A 1 174 ? -18.392 -15.014 29.750 1.00 93.31 174 LEU A CA 1
ATOM 1411 C C . LEU A 1 174 ? -17.384 -14.155 30.530 1.00 93.31 174 LEU A C 1
ATOM 1413 O O . LEU A 1 174 ? -17.078 -13.039 30.113 1.00 93.31 174 LEU A O 1
ATOM 1417 N N . LYS A 1 175 ? -16.773 -14.705 31.588 1.00 93.88 175 LYS A N 1
ATOM 1418 C CA . LYS A 1 175 ? -15.704 -14.034 32.351 1.00 93.88 175 LYS A CA 1
ATOM 1419 C C . LYS A 1 175 ? -14.460 -13.744 31.519 1.00 93.88 175 LYS A C 1
ATOM 1421 O O . LYS A 1 175 ? -13.831 -12.705 31.707 1.00 93.88 175 LYS A O 1
ATOM 1426 N N . ALA A 1 176 ? -14.084 -14.637 30.605 1.00 95.94 176 ALA A N 1
ATOM 1427 C CA . ALA A 1 176 ? -12.955 -14.401 29.711 1.00 95.94 176 ALA A CA 1
ATOM 1428 C C . ALA A 1 176 ? -13.240 -13.263 28.715 1.00 95.94 176 ALA A C 1
ATOM 1430 O O . ALA A 1 176 ? -12.353 -12.449 28.446 1.00 95.94 176 ALA A O 1
ATOM 1431 N N . VAL A 1 177 ? -14.475 -13.169 28.208 1.00 95.44 177 VAL A N 1
ATOM 1432 C CA . VAL A 1 177 ? -14.927 -12.051 27.363 1.00 95.44 177 VAL A CA 1
ATOM 1433 C C . VAL A 1 177 ? -14.939 -10.738 28.153 1.00 95.44 177 VAL A C 1
ATOM 1435 O O . VAL A 1 177 ? -14.393 -9.741 27.682 1.00 95.44 177 VAL A O 1
ATOM 1438 N N . GLU A 1 178 ? -15.470 -10.730 29.376 1.00 94.25 178 GLU A N 1
ATOM 1439 C CA . GLU A 1 178 ? -15.443 -9.555 30.260 1.00 94.25 178 GLU A CA 1
ATOM 1440 C C . GLU A 1 178 ? -14.001 -9.100 30.552 1.00 94.25 178 GLU A C 1
ATOM 1442 O O . GLU A 1 178 ? -13.661 -7.925 30.390 1.00 94.25 178 GLU A O 1
ATOM 1447 N N . ALA A 1 179 ? -13.112 -10.037 30.899 1.00 95.69 179 ALA A N 1
ATOM 1448 C CA . ALA A 1 179 ? -11.700 -9.761 31.153 1.00 95.69 179 ALA A CA 1
ATOM 1449 C C . ALA A 1 179 ? -10.964 -9.216 29.918 1.00 95.69 179 ALA A C 1
ATOM 1451 O O . ALA A 1 179 ? -10.035 -8.416 30.058 1.00 95.69 179 ALA A O 1
ATOM 1452 N N . TYR A 1 180 ? -11.363 -9.630 28.712 1.00 97.19 180 TYR A N 1
ATOM 1453 C CA . TYR A 1 180 ? -10.862 -9.051 27.469 1.00 97.19 180 TYR A CA 1
ATOM 1454 C C . TYR A 1 180 ? -11.243 -7.572 27.352 1.00 97.19 180 TYR A C 1
ATOM 1456 O O . TYR A 1 180 ? -10.350 -6.740 27.184 1.00 97.19 180 TYR A O 1
ATOM 1464 N N . PHE A 1 181 ? -12.525 -7.224 27.502 1.00 97.31 181 PHE A N 1
ATOM 1465 C CA . PHE A 1 181 ? -12.969 -5.829 27.399 1.00 97.31 181 PHE A CA 1
ATOM 1466 C C . PHE A 1 181 ? -12.343 -4.949 28.484 1.00 97.31 181 PHE A C 1
ATOM 1468 O O . PHE A 1 181 ? -11.832 -3.876 28.177 1.00 97.31 181 PHE A O 1
ATOM 1475 N N . LEU A 1 182 ? -12.260 -5.435 29.726 1.00 96.44 182 LEU A N 1
ATOM 1476 C CA . LEU A 1 182 ? -11.594 -4.730 30.830 1.00 96.44 182 LEU A CA 1
ATOM 1477 C C . LEU A 1 182 ? -10.099 -4.468 30.590 1.00 96.44 182 LEU A C 1
ATOM 1479 O O . LEU A 1 182 ? -9.527 -3.581 31.226 1.00 96.44 182 LEU A O 1
ATOM 1483 N N . ARG A 1 183 ? -9.445 -5.241 29.718 1.00 97.31 183 ARG A N 1
ATOM 1484 C CA . ARG A 1 183 ? -8.019 -5.086 29.410 1.00 97.31 183 ARG A CA 1
ATOM 1485 C C . ARG A 1 183 ? -7.781 -4.251 28.158 1.00 97.31 183 ARG A C 1
ATOM 1487 O O . ARG A 1 183 ? -6.906 -3.391 28.168 1.00 97.31 183 ARG A O 1
ATOM 1494 N N . GLU A 1 184 ? -8.511 -4.542 27.089 1.00 96.62 184 GLU A N 1
ATOM 1495 C CA . GLU A 1 184 ? -8.214 -4.030 25.749 1.00 96.62 184 GLU A CA 1
ATOM 1496 C C . GLU A 1 184 ? -9.013 -2.771 25.401 1.00 96.62 184 GLU A C 1
ATOM 1498 O O . GLU A 1 184 ? -8.471 -1.866 24.767 1.00 96.62 184 GLU A O 1
ATOM 1503 N N . ASP A 1 185 ? -10.281 -2.685 25.817 1.00 96.81 185 ASP A N 1
ATOM 1504 C CA . ASP A 1 185 ? -11.124 -1.510 25.567 1.00 96.81 185 ASP A CA 1
ATOM 1505 C C . ASP A 1 185 ? -12.191 -1.316 26.665 1.00 96.81 185 ASP A C 1
ATOM 1507 O O . ASP A 1 185 ? -13.381 -1.574 26.450 1.00 96.81 185 ASP A O 1
ATOM 1511 N N . PRO A 1 186 ? -11.792 -0.827 27.858 1.00 97.19 186 PRO A N 1
ATOM 1512 C CA . PRO A 1 186 ? -12.718 -0.621 28.974 1.00 97.19 186 PRO A CA 1
ATOM 1513 C C . PRO A 1 186 ? -13.812 0.407 28.675 1.00 97.19 186 PRO A C 1
ATOM 1515 O O . PRO A 1 186 ? -14.791 0.490 29.410 1.00 97.19 186 PRO A O 1
ATOM 1518 N N . THR A 1 187 ? -13.646 1.220 27.625 1.00 96.62 187 THR A N 1
ATOM 1519 C CA . THR A 1 187 ? -14.613 2.264 27.262 1.00 96.62 187 THR A CA 1
ATOM 1520 C C . THR A 1 187 ? -15.913 1.696 26.702 1.00 96.62 187 THR A C 1
ATOM 1522 O O . THR A 1 187 ? -16.922 2.396 26.696 1.00 96.62 187 THR A O 1
ATOM 1525 N N . LEU A 1 188 ? -15.903 0.425 26.294 1.00 97.00 188 LEU A N 1
ATOM 1526 C CA . LEU A 1 188 ? -17.084 -0.302 25.845 1.00 97.00 188 LEU A CA 1
ATOM 1527 C C . LEU A 1 188 ? -17.920 -0.882 26.984 1.00 97.00 188 LEU A C 1
ATOM 1529 O O . LEU A 1 188 ? -18.980 -1.433 26.715 1.00 97.00 188 LEU A O 1
ATOM 1533 N N . ILE A 1 189 ? -17.481 -0.788 28.238 1.00 96.00 189 ILE A N 1
ATOM 1534 C CA . ILE A 1 189 ? -18.272 -1.257 29.377 1.00 96.00 189 ILE A CA 1
ATOM 1535 C C . ILE A 1 189 ? -19.144 -0.099 29.862 1.00 96.00 189 ILE A C 1
ATOM 1537 O O . ILE A 1 189 ? -18.652 0.923 30.349 1.00 96.00 189 ILE A O 1
ATOM 1541 N N . LEU A 1 190 ? -20.456 -0.258 29.710 1.00 94.88 190 LEU A N 1
ATOM 1542 C CA . LEU A 1 190 ? -21.458 0.712 30.125 1.00 94.88 190 LEU A CA 1
ATOM 1543 C C . LEU A 1 190 ? -21.539 0.793 31.652 1.00 94.88 190 LEU A C 1
ATOM 1545 O O . LEU A 1 190 ? -21.131 -0.104 32.385 1.00 94.88 190 LEU A O 1
ATOM 1549 N N . SER A 1 191 ? -22.151 1.863 32.159 1.00 92.31 191 SER A N 1
ATOM 1550 C CA . SER A 1 191 ? -22.380 2.028 33.601 1.00 92.31 191 SER A CA 1
ATOM 1551 C C . SER A 1 191 ? -23.292 0.955 34.209 1.00 92.31 191 SER A C 1
ATOM 1553 O O . SER A 1 191 ? -23.266 0.772 35.425 1.00 92.31 191 SER A O 1
ATOM 1555 N N . SER A 1 192 ? -24.084 0.253 33.390 1.00 92.31 192 SER A N 1
ATOM 1556 C CA . SER A 1 192 ? -24.860 -0.921 33.805 1.00 92.31 192 SER A CA 1
ATOM 1557 C C . SER A 1 192 ? -23.998 -2.167 34.037 1.00 92.31 192 SER A C 1
ATOM 1559 O O . SER A 1 192 ? -24.463 -3.094 34.691 1.00 92.31 192 SER A O 1
ATOM 1561 N N . GLY A 1 193 ? -22.757 -2.179 33.537 1.00 88.56 193 GLY A N 1
ATOM 1562 C CA . GLY A 1 193 ? -21.890 -3.356 33.457 1.00 88.56 193 GLY A CA 1
ATOM 1563 C C . GLY A 1 193 ? -21.987 -4.099 32.121 1.00 88.56 193 GLY A C 1
ATOM 1564 O O . GLY A 1 193 ? -21.159 -4.964 31.856 1.00 88.56 193 GLY A O 1
ATOM 1565 N N . ASP A 1 194 ? -22.948 -3.745 31.265 1.00 91.00 194 ASP A N 1
ATOM 1566 C CA . ASP A 1 194 ? -23.115 -4.370 29.950 1.00 91.00 194 ASP A CA 1
ATOM 1567 C C . ASP A 1 194 ? -22.090 -3.840 28.937 1.00 91.00 194 ASP A C 1
ATOM 1569 O O . ASP A 1 194 ? -21.586 -2.723 29.060 1.00 91.00 194 ASP A O 1
ATOM 1573 N N . VAL A 1 195 ? -21.815 -4.621 27.893 1.00 93.19 195 VAL A N 1
ATOM 1574 C CA . VAL A 1 195 ? -20.957 -4.198 26.777 1.00 93.19 195 VAL A CA 1
ATOM 1575 C C . VAL A 1 195 ? -21.767 -3.364 25.777 1.00 93.19 195 VAL A C 1
ATOM 1577 O O . VAL A 1 195 ? -22.880 -3.732 25.403 1.00 93.19 195 VAL A O 1
ATOM 1580 N N . ASP A 1 196 ? -21.199 -2.259 25.297 1.00 96.12 196 ASP A N 1
ATOM 1581 C CA . ASP A 1 196 ? -21.752 -1.405 24.242 1.00 96.12 196 ASP A CA 1
ATOM 1582 C C . ASP A 1 196 ? -21.648 -2.088 22.867 1.00 96.12 196 ASP A C 1
ATOM 1584 O O . ASP A 1 196 ? -20.741 -1.827 22.069 1.00 96.12 196 ASP A O 1
ATOM 1588 N N . ILE A 1 197 ? -22.583 -3.005 22.607 1.00 94.81 197 ILE A N 1
ATOM 1589 C CA . ILE A 1 197 ? -22.644 -3.833 21.394 1.00 94.81 197 ILE A CA 1
ATOM 1590 C C . ILE A 1 197 ? -22.584 -2.993 20.095 1.00 94.81 197 ILE A C 1
ATOM 1592 O O . ILE A 1 197 ? -21.780 -3.327 19.220 1.00 94.81 197 ILE A O 1
ATOM 1596 N N . PRO A 1 198 ? -23.349 -1.889 19.933 1.00 95.25 198 PRO A N 1
ATOM 1597 C CA . PRO A 1 198 ? -23.285 -1.052 18.728 1.00 95.25 198 PRO A CA 1
ATOM 1598 C C . PRO A 1 198 ? -21.911 -0.436 18.429 1.00 95.25 198 PRO A C 1
ATOM 1600 O O . PRO A 1 198 ? -21.623 -0.119 17.273 1.00 95.25 198 PRO A O 1
ATOM 1603 N N . SER A 1 199 ? -21.067 -0.258 19.447 1.00 96.88 199 SER A N 1
ATOM 1604 C CA . SER A 1 199 ? -19.727 0.326 19.316 1.00 96.88 199 SER A CA 1
ATOM 1605 C C . SER A 1 199 ? -18.630 -0.722 19.082 1.00 96.88 199 SER A C 1
ATOM 1607 O O . SER A 1 199 ? -17.448 -0.371 18.974 1.00 96.88 199 SER A O 1
ATOM 1609 N N . LEU A 1 200 ? -18.987 -2.009 18.979 1.00 97.56 200 LEU A N 1
ATOM 1610 C CA . LEU A 1 200 ? -18.029 -3.072 18.699 1.00 97.56 200 LEU A CA 1
ATOM 1611 C C . LEU A 1 200 ? -17.373 -2.894 17.327 1.00 97.56 200 LEU A C 1
ATOM 1613 O O . LEU A 1 200 ? -18.000 -2.559 16.321 1.00 97.56 200 LEU A O 1
ATOM 1617 N N . ARG A 1 201 ? -16.069 -3.165 17.295 1.00 98.00 201 ARG A N 1
ATOM 1618 C CA . ARG A 1 201 ? -15.232 -3.137 16.099 1.00 98.00 201 ARG A CA 1
ATOM 1619 C C . ARG A 1 201 ? -14.854 -4.556 15.705 1.00 98.00 201 ARG A C 1
ATOM 1621 O O . ARG A 1 201 ? -14.922 -5.471 16.530 1.00 98.00 201 ARG A O 1
ATOM 1628 N N . VAL A 1 202 ? -14.410 -4.743 14.467 1.00 97.75 202 VAL A N 1
ATOM 1629 C CA . VAL A 1 202 ? -14.000 -6.050 13.930 1.00 97.75 202 VAL A CA 1
ATOM 1630 C C . VAL A 1 202 ? -12.961 -6.736 14.825 1.00 97.75 202 VAL A C 1
ATOM 1632 O O . VAL A 1 202 ? -13.053 -7.944 15.043 1.00 97.75 202 VAL A O 1
ATOM 1635 N N . LYS A 1 203 ? -12.021 -5.990 15.422 1.00 97.81 203 LYS A N 1
ATOM 1636 C CA . LYS A 1 203 ? -11.048 -6.554 16.377 1.00 97.81 203 LYS A CA 1
ATOM 1637 C C . LYS A 1 203 ? -11.692 -7.166 17.626 1.00 97.81 203 LYS A C 1
ATOM 1639 O O . LYS A 1 203 ? -11.233 -8.208 18.087 1.00 97.81 203 LYS A O 1
ATOM 1644 N N . HIS A 1 204 ? -12.759 -6.551 18.143 1.00 98.06 204 HIS A N 1
ATOM 1645 C CA . HIS A 1 204 ? -13.494 -7.055 19.305 1.00 98.06 204 HIS A CA 1
ATOM 1646 C C . HIS A 1 204 ? -14.235 -8.339 18.930 1.00 98.06 204 HIS A C 1
ATOM 1648 O O . HIS A 1 204 ? -14.098 -9.350 19.612 1.00 98.06 204 HIS A O 1
ATOM 1654 N N . LEU A 1 205 ? -14.925 -8.331 17.782 1.00 97.69 205 LEU A N 1
ATOM 1655 C CA . LEU A 1 205 ? -15.608 -9.508 17.246 1.00 97.69 205 LEU A CA 1
ATOM 1656 C C . LEU A 1 205 ? -14.638 -10.685 17.045 1.00 97.69 205 LEU A C 1
ATOM 1658 O O . LEU A 1 205 ? -14.930 -11.805 17.461 1.00 97.69 205 LEU A O 1
ATOM 1662 N N . ARG A 1 206 ? -13.460 -10.439 16.454 1.00 97.25 206 ARG A N 1
ATOM 1663 C CA . ARG A 1 206 ? -12.421 -11.464 16.272 1.00 97.25 206 ARG A CA 1
ATOM 1664 C C . ARG A 1 206 ? -11.956 -12.035 17.609 1.00 97.25 206 ARG A C 1
ATOM 1666 O O . ARG A 1 206 ? -11.918 -13.252 17.760 1.00 97.25 206 ARG A O 1
ATOM 1673 N N . ALA A 1 207 ? -11.639 -11.178 18.576 1.00 97.69 207 ALA A N 1
ATOM 1674 C CA . ALA A 1 207 ? -11.175 -11.620 19.885 1.00 97.69 207 ALA A CA 1
ATOM 1675 C C . ALA A 1 207 ? -12.233 -12.447 20.631 1.00 97.69 207 ALA A C 1
ATOM 1677 O O . ALA A 1 207 ? -11.909 -13.485 21.204 1.00 97.69 207 ALA A O 1
ATOM 1678 N N . MET A 1 208 ? -13.503 -12.042 20.572 1.00 97.12 208 MET A N 1
ATOM 1679 C CA . MET A 1 208 ? -14.606 -12.813 21.147 1.00 97.12 208 MET A CA 1
ATOM 1680 C C . MET A 1 208 ? -14.746 -14.187 20.466 1.00 97.12 208 MET A C 1
ATOM 1682 O O . MET A 1 208 ? -14.835 -15.200 21.160 1.00 97.12 208 MET A O 1
ATOM 1686 N N . LYS A 1 209 ? -14.676 -14.257 19.125 1.00 96.88 209 LYS A N 1
ATOM 1687 C CA . LYS A 1 209 ? -14.675 -15.532 18.376 1.00 96.88 209 LYS A CA 1
ATOM 1688 C C . LYS A 1 209 ? -13.501 -16.429 18.777 1.00 96.88 209 LYS A C 1
ATOM 1690 O O . LYS A 1 209 ? -13.676 -17.634 18.942 1.00 96.88 209 LYS A O 1
ATOM 1695 N N . GLU A 1 210 ? -12.314 -15.858 18.975 1.00 96.69 210 GLU A N 1
ATOM 1696 C CA . GLU A 1 210 ? -11.142 -16.602 19.446 1.00 96.69 210 GLU A CA 1
ATOM 1697 C C . GLU A 1 210 ? -11.328 -17.158 20.862 1.00 96.69 210 GLU A C 1
ATOM 1699 O O . GLU A 1 210 ? -10.950 -18.302 21.110 1.00 96.69 210 GLU A O 1
ATOM 1704 N N . ILE A 1 211 ? -11.914 -16.388 21.784 1.00 96.44 211 ILE A N 1
ATOM 1705 C CA . ILE A 1 211 ? -12.213 -16.849 23.150 1.00 96.44 211 ILE A CA 1
ATOM 1706 C C . ILE A 1 211 ? -13.181 -18.036 23.109 1.00 96.44 211 ILE A C 1
ATOM 1708 O O . ILE A 1 211 ? -12.905 -19.069 23.722 1.00 96.44 211 ILE A O 1
ATOM 1712 N N . VAL A 1 212 ? -14.261 -17.929 22.328 1.00 94.38 212 VAL A N 1
ATOM 1713 C CA . VAL A 1 212 ? -15.232 -19.019 22.138 1.00 94.38 212 VAL A CA 1
ATOM 1714 C C . VAL A 1 212 ? -14.561 -20.255 21.533 1.00 94.38 212 VAL A C 1
ATOM 1716 O O . VAL A 1 212 ? -14.745 -21.366 22.028 1.00 94.38 212 VAL A O 1
ATOM 1719 N N . GLN A 1 213 ? -13.713 -20.082 20.517 1.00 93.94 213 GLN A N 1
ATOM 1720 C CA . GLN A 1 213 ? -13.001 -21.199 19.897 1.00 93.94 213 GLN A CA 1
ATOM 1721 C C . GLN A 1 213 ? -12.014 -21.877 20.860 1.00 93.94 213 GLN A C 1
ATOM 1723 O O . GLN A 1 213 ? -11.899 -23.104 20.860 1.00 93.94 213 GLN A O 1
ATOM 1728 N N . ARG A 1 214 ? -11.304 -21.107 21.696 1.00 94.56 214 ARG A N 1
ATOM 1729 C CA . ARG A 1 214 ? -10.411 -21.661 22.729 1.00 94.56 214 ARG A CA 1
ATOM 1730 C C . ARG A 1 214 ? -11.195 -22.441 23.774 1.00 94.56 214 ARG A C 1
ATOM 1732 O O . ARG A 1 214 ? -10.765 -23.531 24.142 1.00 94.56 214 ARG A O 1
ATOM 1739 N N . ALA A 1 215 ? -12.350 -21.935 24.202 1.00 92.44 215 ALA A N 1
ATOM 1740 C CA . ALA A 1 215 ? -13.236 -22.649 25.115 1.00 92.44 215 ALA A CA 1
ATOM 1741 C C . ALA A 1 215 ? -13.720 -23.977 24.514 1.00 92.44 215 ALA A C 1
ATOM 1743 O O . ALA A 1 215 ? -13.581 -25.019 25.153 1.00 92.44 215 ALA A O 1
ATOM 1744 N N . ALA A 1 216 ? -14.168 -23.970 23.254 1.00 89.62 216 ALA A N 1
ATOM 1745 C CA . ALA A 1 216 ? -14.583 -25.178 22.535 1.00 89.62 216 ALA A CA 1
ATOM 1746 C C . ALA A 1 216 ? -13.457 -26.223 22.407 1.00 89.62 216 ALA A C 1
ATOM 1748 O O . ALA A 1 216 ? -13.715 -27.426 22.395 1.00 89.62 216 ALA A O 1
ATOM 1749 N N . ASN A 1 217 ? -12.201 -25.773 22.356 1.00 92.31 217 ASN A N 1
ATOM 1750 C CA . ASN A 1 217 ? -11.023 -26.638 22.309 1.00 92.31 217 ASN A CA 1
ATOM 1751 C C . ASN A 1 217 ? -10.508 -27.067 23.700 1.00 92.31 217 ASN A C 1
ATOM 1753 O O . ASN A 1 217 ? -9.512 -27.787 23.772 1.00 92.31 217 ASN A O 1
ATOM 1757 N N . GLY A 1 218 ? -11.120 -26.611 24.801 1.00 89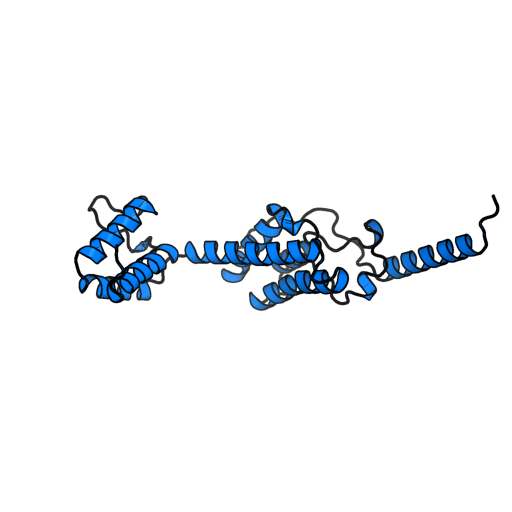.75 218 GLY A N 1
ATOM 1758 C CA . GLY A 1 218 ? -10.623 -26.846 26.164 1.00 89.75 218 GLY A CA 1
ATOM 1759 C C . GLY A 1 218 ? -9.301 -26.127 26.475 1.00 89.75 218 GLY A C 1
ATOM 1760 O O . GLY A 1 218 ? -8.510 -26.610 27.279 1.00 89.75 218 GLY A O 1
ATOM 1761 N N . GLN A 1 219 ? -9.039 -25.005 25.800 1.00 89.38 219 GLN A N 1
ATOM 1762 C CA . GLN A 1 219 ? -7.812 -24.197 25.874 1.00 89.38 219 GLN A CA 1
ATOM 1763 C C . GLN A 1 219 ? -8.042 -22.832 26.542 1.00 89.38 219 GLN A C 1
ATOM 1765 O O . GLN A 1 219 ? -7.242 -21.913 26.359 1.00 89.38 219 GLN A O 1
ATOM 1770 N N . LEU A 1 220 ? -9.163 -22.663 27.244 1.00 86.06 220 LEU A N 1
ATOM 1771 C CA . LEU A 1 220 ? -9.412 -21.462 28.031 1.00 86.06 220 LEU A CA 1
ATOM 1772 C C . LEU A 1 220 ? -8.615 -21.575 29.337 1.00 86.06 220 LEU A C 1
ATOM 1774 O O . LEU A 1 220 ? -8.840 -22.513 30.102 1.00 86.06 220 LEU A O 1
ATOM 1778 N N . GLU A 1 221 ? -7.646 -20.677 29.523 1.00 73.94 221 GLU A N 1
ATOM 1779 C CA . GLU A 1 221 ? -6.804 -20.602 30.730 1.00 73.94 221 GLU A CA 1
ATOM 1780 C C . GLU A 1 221 ? -7.578 -20.104 31.956 1.00 73.94 221 GLU A C 1
ATOM 1782 O O . GLU A 1 221 ? -8.426 -19.193 31.797 1.00 73.94 221 GLU A O 1
#

Sequence (221 aa):
MVLTGVKLAEDINYWIRYIDCALSHPLPLPKNKHVFHSDQRLAPEIRDLYDCLYKLYAEESASEYFREPVDALRVGAWNYYSVITEPMSLRTVLDYIVQGGRYSQVEQIMNDVELIWKNCERYNGAESHLAADARRCRAILEKHRERLADEQTAPAAEVDELIEALESMDDSVLKAVEAYFLREDPTLILSSGDVDIPSLRVKHLRAMKEIVQRAANGQLE

InterPro domains:
  IPR001487 Bromodomain [PF00439] (59-135)
  IPR001487 Bromodomain [PR00503] (61-74)
  IPR001487 Bromodomain [PR00503] (77-93)
  IPR001487 Bromodomain [PR00503] (94-112)
  IPR001487 Bromodomain [PR00503] (112-131)
  IPR001487 Bromodomain [PS50014] (58-131)
  IPR001487 Bromodomain [SM00297] (39-150)
  IPR018359 Bromodomain, conserved site [PS00633] (63-123)
  IPR036427 Bromodomain-like superfamily [G3DSA:1.20.920.10] (25-160)
  IPR036427 Bromodomain-like superfamily [SSF47370] (41-162)

pLDDT: mean 94.17, std 6.61, range [45.03, 98.81]